Protein AF-A0A367IJ08-F1 (afdb_monomer_lite)

Foldseek 3Di:
DPVVVVVVVVVVVVVVVVVVVVVVCCVVVVVVVVVVVVVVVVVVVVVVVVVVVVVVVVVVVVVVVVPDDDDDDPDPVVVVVVVVVVVVVVVVVVVVVCVVVVLVVVLVVLLVVLVCLLPVDDFPLQLAQPPPDPPPDDDDDDDDDDDCPLVVLLVVLVVVVVVVVVVVVVLVVCVVVVVVVVNVVVVLVVLLCLQQVLVLSSVNSNCVSVVDPDDPVRSVVVSVVRSVQLSCLCPPPDDPVSPSVSVSVSSSSVVSSLVSYDPSSSVSNVVVVVVD

InterPro domains:
  IPR001108 Peptidase A22A, presenilin [PF01080] (93-276)
  IPR001108 Peptidase A22A, presenilin [PTHR10202] (80-276)

pLDDT: mean 72.42, std 20.09, range [30.83, 94.81]

Sequence (276 aa):
NVKNLQHSCAHRAVMKGLDTVLLNVKKTIGNKIITKYVKQSYEIDKEYKKKQVRLFQYENVYSKFSCTDDIPLNDLSNDKEEEESFAEDLIFYTNQIYRVIKPVVACIILSIFWVKVSFSGQSDYSPSRPNYISISTTSTSTTSSATTSIGSSFITAAVIIAQIIAVTIIIVFLFKKGWIKVLIGFFMVVVLLLLGFMTYLLLLNLIQVFIIPMDYITLIFALWNFAVVGLISIFWKGPLWLQQCYLTIMSSLMAFSLTGLEQWTTWILLGLLAIW

Secondary structure (DSSP, 8-state):
--HHHHHHHHHHHHHHHHHHHHHHHHHHHHHHHHHHHHHHHHHHHHHHHHHHHHHHHHHHHHHHHTT------TTSSHHHHHHHHHHHHHHHHHHHHHHHHHHHHHHHHHHHHHHHHHTTS--TTS------------S------S---HHHHHHHHHHHHHHHHHHHHHHHHHHHTT-HHHHHHHHHHHHHHIIIIIHHHHHHHHHHHHT----HHHHHHHHHHHHHHHHHHHHS---HHHHHHHHHHHHHHHHHHHTTS-HHHHHHHHHHHHH-

Radius of gyration: 29.72 Å; chains: 1; bounding box: 63×86×78 Å

Structure (mmCIF, N/CA/C/O backbone):
data_AF-A0A367IJ08-F1
#
_entry.id   AF-A0A367IJ08-F1
#
loop_
_atom_site.group_PDB
_atom_site.id
_atom_site.type_symbol
_atom_site.label_atom_id
_atom_site.label_alt_id
_atom_site.label_comp_id
_atom_site.label_asym_id
_atom_site.label_entity_id
_atom_site.label_seq_id
_atom_site.pdbx_PDB_ins_code
_atom_site.Cartn_x
_atom_site.Cartn_y
_atom_site.Cartn_z
_atom_site.occupancy
_atom_site.B_iso_or_equiv
_atom_site.auth_seq_id
_atom_site.auth_comp_id
_atom_site.auth_asym_id
_atom_site.auth_atom_id
_atom_site.pdbx_PDB_model_num
ATOM 1 N N . ASN A 1 1 ? -4.396 38.916 -55.579 1.00 56.88 1 ASN A N 1
ATOM 2 C CA . ASN A 1 1 ? -4.801 38.984 -54.157 1.00 56.88 1 ASN A CA 1
ATOM 3 C C . ASN A 1 1 ? -6.192 38.386 -53.845 1.00 56.88 1 ASN A C 1
ATOM 5 O O . ASN A 1 1 ? -6.598 38.402 -52.699 1.00 56.88 1 ASN A O 1
ATOM 9 N N . VAL A 1 2 ? -6.921 37.789 -54.805 1.00 47.03 2 VAL A N 1
ATOM 10 C CA . VAL A 1 2 ? -8.246 37.167 -54.530 1.00 47.03 2 VAL A CA 1
ATOM 11 C C . VAL A 1 2 ? -8.179 35.629 -54.448 1.00 47.03 2 VAL A C 1
ATOM 13 O O . VAL A 1 2 ? -8.847 35.019 -53.619 1.00 47.03 2 VAL A O 1
ATOM 16 N N . LYS A 1 3 ? -7.280 34.986 -55.213 1.00 44.12 3 LYS A N 1
ATOM 17 C CA . LYS A 1 3 ? -7.126 33.515 -55.230 1.00 44.12 3 LYS A CA 1
ATOM 18 C C . LYS A 1 3 ? -6.569 32.918 -53.921 1.00 44.12 3 LYS A C 1
ATOM 20 O O . LYS A 1 3 ? -6.992 31.837 -53.527 1.00 44.12 3 LYS A O 1
ATOM 25 N N . ASN A 1 4 ? -5.698 33.635 -53.201 1.00 42.56 4 ASN A N 1
ATOM 26 C CA . ASN A 1 4 ? -5.131 33.154 -51.929 1.00 42.56 4 ASN A CA 1
ATOM 27 C C . ASN A 1 4 ? -6.101 33.268 -50.737 1.00 42.56 4 ASN A C 1
ATOM 29 O O . ASN A 1 4 ? -6.030 32.452 -49.819 1.00 42.56 4 ASN A O 1
ATOM 33 N N . LEU A 1 5 ? -7.053 34.213 -50.763 1.00 45.44 5 LEU A N 1
ATOM 34 C CA . LEU A 1 5 ? -8.097 34.292 -49.733 1.00 45.44 5 LEU A CA 1
ATOM 35 C C . LEU A 1 5 ? -9.179 33.216 -49.920 1.00 45.44 5 LEU A C 1
ATOM 37 O O . LEU A 1 5 ? -9.610 32.624 -48.931 1.00 45.44 5 LEU A O 1
ATOM 41 N N . GLN A 1 6 ? -9.571 32.899 -51.162 1.00 45.12 6 GLN A N 1
ATOM 42 C CA . GLN A 1 6 ? -10.536 31.819 -51.422 1.00 45.12 6 GLN A CA 1
ATOM 43 C C . GLN A 1 6 ? -10.007 30.445 -50.990 1.00 45.12 6 GLN A C 1
ATOM 45 O O . GLN A 1 6 ? -10.747 29.677 -50.378 1.00 45.12 6 GLN A O 1
ATOM 50 N N . HIS A 1 7 ? -8.723 30.155 -51.227 1.00 43.22 7 HIS A N 1
ATOM 51 C CA . HIS A 1 7 ? -8.128 28.873 -50.842 1.00 43.22 7 HIS A CA 1
ATOM 52 C C . HIS A 1 7 ? -8.011 28.718 -49.312 1.00 43.22 7 HIS A C 1
ATOM 54 O O . HIS A 1 7 ? -8.281 27.648 -48.770 1.00 43.22 7 HIS A O 1
ATOM 60 N N . SER A 1 8 ? -7.707 29.804 -48.583 1.00 44.34 8 SER A N 1
ATOM 61 C CA . SER A 1 8 ? -7.646 29.787 -47.110 1.00 44.34 8 SER A CA 1
ATOM 62 C C . SER A 1 8 ? -9.030 29.673 -46.453 1.00 44.34 8 SER A C 1
ATOM 64 O O . SER A 1 8 ? -9.159 29.055 -45.393 1.00 44.34 8 SER A O 1
ATOM 66 N N . CYS A 1 9 ? -10.076 30.232 -47.074 1.00 47.38 9 CYS A N 1
ATOM 67 C CA . CYS A 1 9 ? -11.449 30.151 -46.568 1.00 47.38 9 CYS A CA 1
ATOM 68 C C . CYS A 1 9 ? -12.081 28.772 -46.839 1.00 47.38 9 CYS A C 1
ATOM 70 O O . CYS A 1 9 ? -12.684 28.188 -45.938 1.00 47.38 9 CYS A O 1
ATOM 72 N N . ALA A 1 10 ? -11.844 28.197 -48.025 1.00 48.28 10 ALA A N 1
ATOM 73 C CA . ALA A 1 10 ? -12.270 26.838 -48.366 1.00 48.28 10 ALA A CA 1
ATOM 74 C C . ALA A 1 10 ? -11.604 25.785 -47.462 1.00 48.28 10 ALA A C 1
ATOM 76 O O . ALA A 1 10 ? -12.282 24.918 -46.917 1.00 48.28 10 ALA A O 1
ATOM 77 N N . HIS A 1 11 ? -10.300 25.917 -47.199 1.00 43.94 11 HIS A N 1
ATOM 78 C CA . HIS A 1 11 ? -9.573 25.003 -46.312 1.00 43.94 11 HIS A CA 1
ATOM 79 C C . HIS A 1 11 ? -10.067 25.070 -44.851 1.00 43.94 11 HIS A C 1
ATOM 81 O O . HIS A 1 11 ? -10.170 24.050 -44.170 1.00 43.94 11 HIS A O 1
ATOM 87 N N . ARG A 1 12 ? -10.446 26.263 -44.363 1.00 47.06 12 ARG A N 1
ATOM 88 C CA . ARG A 1 12 ? -11.014 26.439 -43.012 1.00 47.06 12 ARG A CA 1
ATOM 89 C C . ARG A 1 12 ? -12.446 25.909 -42.885 1.00 47.06 12 ARG A C 1
ATOM 91 O O . ARG A 1 12 ? -12.808 25.430 -41.812 1.00 47.06 12 ARG A O 1
ATOM 98 N N . ALA A 1 13 ? -13.246 25.974 -43.950 1.00 51.38 13 ALA 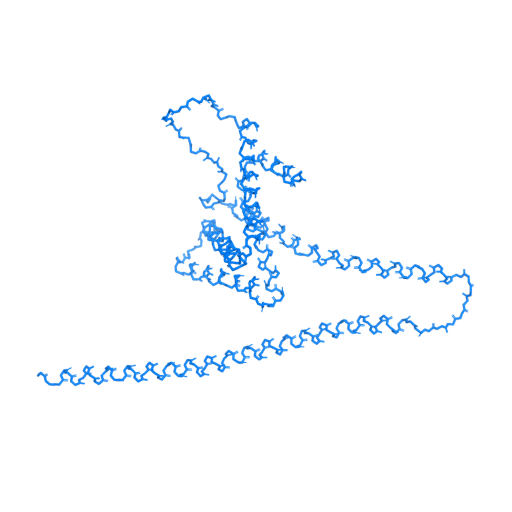A N 1
ATOM 99 C CA . ALA A 1 13 ? -14.588 25.391 -43.983 1.00 51.38 13 ALA A CA 1
ATOM 100 C C . ALA A 1 13 ? -14.544 23.852 -44.023 1.00 51.38 13 ALA A C 1
ATOM 102 O O . ALA A 1 13 ? -15.304 23.201 -43.307 1.00 51.38 13 ALA A O 1
ATOM 103 N N . VAL A 1 14 ? -13.597 23.274 -44.774 1.00 48.22 14 VAL A N 1
ATOM 104 C CA . VAL A 1 14 ? -13.384 21.819 -44.843 1.00 48.22 14 VAL A CA 1
ATOM 105 C C . VAL A 1 14 ? -12.885 21.257 -43.507 1.00 48.22 14 VAL A C 1
ATOM 107 O O . VAL A 1 14 ? -13.429 20.255 -43.052 1.00 48.22 14 VAL A O 1
ATOM 110 N N . MET A 1 15 ? -11.948 21.923 -42.815 1.00 46.72 15 MET A N 1
ATOM 111 C CA . MET A 1 15 ? -11.500 21.490 -41.477 1.00 46.72 15 MET A CA 1
ATOM 112 C C . MET A 1 15 ? -12.618 21.526 -40.426 1.00 46.72 15 MET A C 1
ATOM 114 O O . MET A 1 15 ? -12.770 20.574 -39.669 1.00 46.72 15 MET A O 1
ATOM 118 N N . LYS A 1 16 ? -13.470 22.562 -40.420 1.00 46.84 16 LYS A N 1
ATOM 119 C CA . LYS A 1 16 ? -14.615 22.633 -39.491 1.00 46.84 16 LYS A CA 1
ATOM 120 C C . LYS A 1 16 ? -15.681 21.568 -39.777 1.00 46.84 16 LYS A C 1
ATOM 122 O O . LYS A 1 16 ? -16.291 21.042 -38.845 1.00 46.84 16 LYS A O 1
ATOM 127 N N . GLY A 1 17 ? -15.894 21.232 -41.051 1.00 47.22 17 GLY A N 1
ATOM 128 C CA . GLY A 1 17 ? -16.739 20.107 -41.454 1.00 47.22 17 GLY A CA 1
ATOM 129 C C . GLY A 1 17 ? -16.158 18.768 -40.999 1.00 47.22 17 GLY A C 1
ATOM 130 O O . GLY A 1 17 ? -16.886 17.945 -40.443 1.00 47.22 17 GLY A O 1
ATOM 131 N N . LEU A 1 18 ? -14.841 18.589 -41.148 1.00 42.69 18 LEU A N 1
ATOM 132 C CA . LEU A 1 18 ? -14.136 17.385 -40.721 1.00 42.69 18 LEU A CA 1
ATOM 133 C C . LEU A 1 18 ? -14.204 17.204 -39.203 1.00 42.69 18 LEU A C 1
ATOM 135 O O . LEU A 1 18 ? -14.578 16.125 -38.774 1.00 42.69 18 LEU A O 1
ATOM 139 N N . ASP A 1 19 ? -13.964 18.245 -38.401 1.00 43.97 19 ASP A N 1
ATOM 140 C CA . ASP A 1 19 ? -14.037 18.181 -36.931 1.00 43.97 19 ASP A CA 1
ATOM 141 C C . ASP A 1 19 ? -15.453 17.883 -36.420 1.00 43.97 19 ASP A C 1
ATOM 143 O O . ASP A 1 19 ? -15.631 17.138 -35.455 1.00 43.97 19 ASP A O 1
ATOM 147 N N . THR A 1 20 ? -16.478 18.408 -37.096 1.00 52.56 20 THR A N 1
ATOM 148 C CA . THR A 1 20 ? -17.886 18.139 -36.759 1.00 52.56 20 THR A CA 1
ATOM 149 C C . THR A 1 20 ? -18.267 16.694 -37.099 1.00 52.56 20 THR A C 1
ATOM 151 O O . THR A 1 20 ? -18.952 16.026 -36.319 1.00 52.56 20 THR A O 1
ATOM 154 N N . VAL A 1 21 ? -17.775 16.168 -38.227 1.00 52.47 21 VAL A N 1
ATOM 155 C CA . VAL A 1 21 ? -17.928 14.755 -38.604 1.00 52.47 21 VAL A CA 1
ATOM 156 C C . VAL A 1 21 ? -17.116 13.856 -37.669 1.00 52.47 21 VAL A C 1
ATOM 158 O O . VAL A 1 21 ? -17.645 12.851 -37.211 1.00 52.47 21 VAL A O 1
ATOM 161 N N . LEU A 1 22 ? -15.892 14.229 -37.291 1.00 48.25 22 LEU A N 1
ATOM 162 C CA . LEU A 1 22 ? -15.025 13.471 -36.384 1.00 48.25 22 LEU A CA 1
ATOM 163 C C . LEU A 1 22 ? -15.590 13.448 -34.961 1.00 48.25 22 LEU A C 1
ATOM 165 O O . LEU A 1 22 ? -15.548 12.405 -34.318 1.00 48.25 22 LEU A O 1
ATOM 169 N N . LEU A 1 23 ? -16.208 14.535 -34.488 1.00 54.25 23 LEU A N 1
ATOM 170 C CA . LEU A 1 23 ? -16.938 14.563 -33.217 1.00 54.25 23 LEU A CA 1
ATOM 171 C C . LEU A 1 23 ? -18.210 13.713 -33.263 1.00 54.25 23 LEU A C 1
ATOM 173 O O . LEU A 1 23 ? -18.455 12.961 -32.321 1.00 54.25 23 LEU A O 1
ATOM 177 N N . ASN A 1 24 ? -18.989 13.756 -34.348 1.00 52.06 24 ASN A N 1
ATOM 178 C CA . ASN A 1 24 ? -20.175 12.903 -34.493 1.00 52.06 24 ASN A CA 1
ATOM 179 C C . ASN A 1 24 ? -19.813 11.421 -34.661 1.00 52.06 24 ASN A C 1
ATOM 181 O O . ASN A 1 24 ? -20.484 10.558 -34.094 1.00 52.06 24 ASN A O 1
ATOM 185 N N . VAL A 1 25 ? -18.719 11.112 -35.355 1.00 50.75 25 VAL A N 1
ATOM 186 C CA . VAL A 1 25 ? -18.173 9.760 -35.510 1.00 50.75 25 VAL A CA 1
ATOM 187 C C . VAL A 1 25 ? -17.579 9.274 -34.188 1.00 50.75 25 VAL A C 1
ATOM 189 O O . VAL A 1 25 ? -17.910 8.176 -33.761 1.00 50.75 25 VAL A O 1
ATOM 192 N N . LYS A 1 26 ? -16.815 10.092 -33.452 1.00 44.72 26 LYS A N 1
ATOM 193 C CA . LYS A 1 26 ? -16.265 9.750 -32.126 1.00 44.72 26 LYS A CA 1
ATOM 194 C C . LYS A 1 26 ? -17.354 9.626 -31.058 1.00 44.72 26 LYS A C 1
ATOM 196 O O . LYS A 1 26 ? -17.239 8.775 -30.185 1.00 44.72 26 LYS A O 1
ATOM 201 N N . LYS A 1 27 ? -18.446 10.391 -31.153 1.00 52.53 27 LYS A N 1
ATOM 202 C CA . LYS A 1 27 ? -19.625 10.273 -30.276 1.00 52.53 27 LYS A CA 1
ATOM 203 C C . LYS A 1 27 ? -20.472 9.046 -30.618 1.00 52.53 27 LYS A C 1
ATOM 205 O O . LYS A 1 27 ? -20.915 8.359 -29.708 1.00 52.53 27 LYS A O 1
ATOM 210 N N . THR A 1 28 ? -20.638 8.714 -31.901 1.00 52.62 28 THR A N 1
ATOM 211 C CA . THR A 1 28 ? -21.423 7.547 -32.352 1.00 52.62 28 THR A CA 1
ATOM 212 C C . THR A 1 28 ? -20.663 6.231 -32.174 1.00 52.62 28 THR A C 1
ATOM 214 O O . THR A 1 28 ? -21.228 5.254 -31.687 1.00 52.62 28 THR A O 1
ATOM 217 N N . ILE A 1 29 ? -19.372 6.202 -32.515 1.00 53.69 29 ILE A N 1
ATOM 218 C CA . ILE A 1 29 ? -18.475 5.059 -32.310 1.00 53.69 29 ILE A CA 1
ATOM 219 C C . ILE A 1 29 ? -18.116 4.940 -30.831 1.00 53.69 29 ILE A C 1
ATOM 221 O O . ILE A 1 29 ? -18.180 3.842 -30.300 1.00 53.69 29 ILE A O 1
ATOM 225 N N . GLY A 1 30 ? -17.838 6.045 -30.135 1.00 52.38 30 GLY A N 1
ATOM 226 C CA . GLY A 1 30 ? -17.608 6.063 -28.690 1.00 52.38 30 GLY A CA 1
ATOM 227 C C . GLY A 1 30 ? -18.813 5.547 -27.916 1.00 52.38 30 GLY A C 1
ATOM 228 O O . GLY A 1 30 ? -18.649 4.634 -27.120 1.00 52.38 30 GLY A O 1
ATOM 229 N N . ASN A 1 31 ? -20.038 6.003 -28.216 1.00 52.31 31 ASN A N 1
ATOM 230 C CA . ASN A 1 31 ? -21.226 5.406 -27.603 1.00 52.31 31 ASN A CA 1
ATOM 231 C C . ASN A 1 31 ? -21.396 3.945 -28.010 1.00 52.31 31 ASN A C 1
ATOM 233 O O . ASN A 1 31 ? -21.640 3.129 -27.135 1.00 52.31 31 ASN A O 1
ATOM 237 N N . LYS A 1 32 ? -21.236 3.549 -29.278 1.00 50.09 32 LYS A N 1
ATOM 238 C CA . LYS A 1 32 ? -21.382 2.131 -29.661 1.00 50.09 32 LYS A CA 1
ATOM 239 C C . LYS A 1 32 ? -20.347 1.229 -28.992 1.00 50.09 32 LYS A C 1
ATOM 241 O O . LYS A 1 32 ? -20.711 0.138 -28.568 1.00 50.09 32 LYS A O 1
ATOM 246 N N . ILE A 1 33 ? -19.101 1.680 -28.869 1.00 55.91 33 ILE A N 1
ATOM 247 C CA . ILE A 1 33 ? -18.001 0.965 -28.221 1.00 55.91 33 ILE A CA 1
ATOM 248 C C . ILE A 1 33 ? -18.228 0.926 -26.710 1.00 55.91 33 ILE A C 1
ATOM 250 O O . ILE A 1 33 ? -18.243 -0.161 -26.153 1.00 55.91 33 ILE A O 1
ATOM 254 N N . ILE A 1 34 ? -18.511 2.057 -26.057 1.00 52.69 34 ILE A N 1
ATOM 255 C CA . ILE A 1 34 ? -18.821 2.118 -24.620 1.00 52.69 34 ILE A CA 1
ATOM 256 C C . ILE A 1 34 ? -20.060 1.280 -24.307 1.00 52.69 34 ILE A C 1
ATOM 258 O O . ILE A 1 34 ? -20.033 0.524 -23.351 1.00 52.69 34 ILE A O 1
ATOM 262 N N . THR A 1 35 ? -21.109 1.306 -25.131 1.00 55.59 35 THR A N 1
ATOM 263 C CA . THR A 1 35 ? -22.292 0.453 -24.920 1.00 55.59 35 THR A CA 1
ATOM 264 C C . THR A 1 35 ? -21.961 -1.019 -25.166 1.00 55.59 35 THR A C 1
ATOM 266 O O . THR A 1 35 ? -22.474 -1.866 -24.446 1.00 55.59 35 THR A O 1
ATOM 269 N N . LYS A 1 36 ? -21.076 -1.356 -26.120 1.00 51.47 36 LYS A N 1
ATOM 270 C CA . LYS A 1 36 ? -20.580 -2.732 -26.302 1.00 51.47 36 LYS A CA 1
ATOM 271 C C . LYS A 1 36 ? -19.752 -3.191 -25.104 1.00 51.47 36 LYS A C 1
ATOM 273 O O . LYS A 1 36 ? -20.001 -4.283 -24.624 1.00 51.47 36 LYS A O 1
ATOM 278 N N . TYR A 1 37 ? -18.832 -2.371 -24.598 1.00 48.72 37 TYR A N 1
ATOM 279 C CA . TYR A 1 37 ? -18.001 -2.682 -23.431 1.00 48.72 37 TYR A CA 1
ATOM 280 C C . TYR A 1 37 ? -18.817 -2.717 -22.139 1.00 48.72 37 TYR A C 1
ATOM 282 O O . TYR A 1 37 ? -18.623 -3.617 -21.337 1.00 48.72 37 TYR A O 1
ATOM 290 N N . VAL A 1 38 ? -19.778 -1.810 -21.952 1.00 54.50 38 VAL A N 1
ATOM 291 C CA . VAL A 1 38 ? -20.710 -1.823 -20.816 1.00 54.50 38 VAL A CA 1
ATOM 292 C C . VAL A 1 38 ? -21.615 -3.044 -20.900 1.00 54.50 38 VAL A C 1
ATOM 294 O O . VAL A 1 38 ? -21.768 -3.726 -19.899 1.00 54.50 38 VAL A O 1
ATOM 297 N N . LYS A 1 39 ? -22.155 -3.388 -22.077 1.00 52.31 39 LYS A N 1
ATOM 298 C CA . LYS A 1 39 ? -22.983 -4.590 -22.265 1.00 52.31 39 LYS A CA 1
ATOM 299 C C . LYS A 1 39 ? -22.169 -5.879 -22.112 1.00 52.31 39 LYS A C 1
ATOM 301 O O . LYS A 1 39 ? -22.670 -6.816 -21.510 1.00 52.31 39 LYS A O 1
ATOM 306 N N . GLN A 1 40 ? -20.918 -5.906 -22.574 1.00 50.50 40 GLN A N 1
ATOM 307 C CA . GLN A 1 40 ? -19.980 -7.014 -22.372 1.00 50.50 40 GLN A CA 1
ATOM 308 C C . GLN A 1 40 ? -19.608 -7.153 -20.889 1.00 50.50 40 GLN A C 1
ATOM 310 O O . GLN A 1 40 ? -19.657 -8.256 -20.364 1.00 50.50 40 GLN A O 1
ATOM 315 N N . SER A 1 41 ? -19.307 -6.055 -20.187 1.00 48.78 41 SER A N 1
ATOM 316 C CA . SER A 1 41 ? -19.059 -6.058 -18.739 1.00 48.78 41 SER A CA 1
ATOM 317 C C . SER A 1 41 ? -20.302 -6.450 -17.946 1.00 48.78 41 SER A C 1
ATOM 319 O O . SER A 1 41 ? -20.168 -7.142 -16.949 1.00 48.78 41 SER A O 1
ATOM 321 N N . TYR A 1 42 ? -21.506 -6.070 -18.390 1.00 51.59 42 TYR A N 1
ATOM 322 C CA . TYR A 1 42 ? -22.762 -6.473 -17.749 1.00 51.59 42 TYR A CA 1
ATOM 323 C C . TYR A 1 42 ? -23.087 -7.949 -18.004 1.00 51.59 42 TYR A C 1
ATOM 325 O O . TYR A 1 42 ? -23.575 -8.624 -17.109 1.00 51.59 42 TYR A O 1
ATOM 333 N N . GLU A 1 43 ? -22.804 -8.471 -19.200 1.00 59.56 43 GLU A N 1
ATOM 334 C CA . GLU A 1 43 ? -22.926 -9.898 -19.527 1.00 59.56 43 GLU A CA 1
ATOM 335 C C . GLU A 1 43 ? -21.907 -10.733 -18.745 1.00 59.56 43 GLU A C 1
ATOM 337 O O . GLU A 1 43 ? -22.283 -11.754 -18.180 1.00 59.56 43 GLU A O 1
ATOM 342 N N . ILE A 1 44 ? -20.658 -10.267 -18.623 1.00 55.44 44 ILE A N 1
ATOM 343 C CA . ILE A 1 44 ? -19.625 -10.908 -17.801 1.00 55.44 44 ILE A CA 1
ATOM 344 C C . ILE A 1 44 ? -20.019 -10.844 -16.321 1.00 55.44 44 ILE A C 1
ATOM 346 O O . ILE A 1 44 ? -20.004 -11.875 -15.663 1.00 55.44 44 ILE A O 1
ATOM 350 N N . ASP A 1 45 ? -20.462 -9.701 -15.793 1.00 50.69 45 ASP A N 1
ATOM 351 C CA . ASP A 1 45 ? -20.921 -9.588 -14.400 1.00 50.69 45 ASP A CA 1
ATOM 352 C C . ASP A 1 45 ? -22.185 -10.427 -14.148 1.00 50.69 45 ASP A C 1
ATOM 354 O O . ASP A 1 45 ? -22.329 -11.028 -13.090 1.00 50.69 45 ASP A O 1
ATOM 358 N N . LYS A 1 46 ? -23.069 -10.582 -15.141 1.00 55.94 46 LYS A N 1
ATOM 359 C CA . LYS A 1 46 ? -24.229 -11.483 -15.081 1.00 55.94 46 LYS A CA 1
ATOM 360 C C . LYS A 1 46 ? -23.816 -12.953 -15.127 1.00 55.94 46 LYS A C 1
ATOM 362 O O . LYS A 1 46 ? -24.391 -13.739 -14.384 1.00 55.94 46 LYS A O 1
ATOM 367 N N . GLU A 1 47 ? -22.825 -13.336 -15.929 1.00 55.81 47 GLU A N 1
ATOM 368 C CA . GLU A 1 47 ? -22.225 -14.682 -15.964 1.00 55.81 47 GLU A CA 1
ATOM 369 C C . GLU A 1 47 ? -21.498 -15.000 -14.652 1.00 55.81 47 GLU A C 1
ATOM 371 O O . GLU A 1 47 ? -21.700 -16.074 -14.092 1.00 55.81 47 GLU A O 1
ATOM 376 N N . TYR A 1 48 ? -20.728 -14.053 -14.107 1.00 52.94 48 TYR A N 1
ATOM 377 C CA . TYR A 1 48 ? -20.037 -14.184 -12.825 1.00 52.94 48 TYR A CA 1
ATOM 378 C C . TYR A 1 48 ? -21.008 -14.188 -11.655 1.00 52.94 48 TYR A C 1
ATOM 380 O O . TYR A 1 48 ? -20.842 -15.009 -10.765 1.00 52.94 48 TYR A O 1
ATOM 388 N N . LYS A 1 49 ? -22.052 -13.356 -11.657 1.00 53.91 49 LYS A N 1
ATOM 389 C CA . LYS A 1 49 ? -23.110 -13.372 -10.642 1.00 53.91 49 LYS A CA 1
ATOM 390 C C . LYS A 1 49 ? -23.973 -14.622 -10.769 1.00 53.91 49 LYS A C 1
ATOM 392 O O . LYS A 1 49 ? -24.361 -15.178 -9.757 1.00 53.91 49 LYS A O 1
ATOM 397 N N . LYS A 1 50 ? -24.211 -15.136 -11.980 1.00 59.97 50 LYS A N 1
ATOM 398 C CA . LYS A 1 50 ? -24.891 -16.421 -12.216 1.00 59.97 50 LYS A CA 1
ATOM 399 C C . LYS A 1 50 ? -24.003 -17.611 -11.856 1.00 59.97 50 LYS A C 1
ATOM 401 O O . LYS A 1 50 ? -24.544 -18.619 -11.430 1.00 59.97 50 LYS A O 1
ATOM 406 N N . LYS A 1 51 ? -22.675 -17.522 -11.986 1.00 59.91 51 LYS A N 1
ATOM 407 C CA . LYS A 1 51 ? -21.714 -18.515 -11.472 1.00 59.91 51 LYS A CA 1
ATOM 408 C C . LYS A 1 51 ? -21.568 -18.425 -9.959 1.00 59.91 51 LYS A C 1
ATOM 410 O O . LYS A 1 51 ? -21.599 -19.461 -9.334 1.00 59.91 51 LYS A O 1
ATOM 415 N N . GLN A 1 52 ? -21.497 -17.236 -9.370 1.00 60.03 52 GLN A N 1
ATOM 416 C CA . GLN A 1 52 ? -21.489 -17.012 -7.920 1.00 60.03 52 GLN A CA 1
ATOM 417 C C . GLN A 1 52 ? -22.785 -17.505 -7.293 1.00 60.03 52 GLN A C 1
ATOM 419 O O . GLN A 1 52 ? -22.728 -18.320 -6.396 1.00 60.03 52 GLN A O 1
ATOM 424 N N . VAL A 1 53 ? -23.948 -17.106 -7.815 1.00 64.31 53 VAL A N 1
ATOM 425 C CA . VAL A 1 53 ? -25.246 -17.611 -7.353 1.00 64.31 53 VAL A CA 1
ATOM 426 C C . VAL A 1 53 ? -25.369 -19.103 -7.633 1.00 64.31 53 VAL A C 1
ATOM 428 O O . VAL A 1 53 ? -25.854 -19.799 -6.765 1.00 64.31 53 VAL A O 1
ATOM 431 N N . ARG A 1 54 ? -24.889 -19.642 -8.768 1.00 57.22 54 ARG A N 1
ATOM 432 C CA . ARG A 1 54 ? -24.874 -21.103 -8.973 1.00 57.22 54 ARG A CA 1
ATOM 433 C C . ARG A 1 54 ? -23.927 -21.826 -8.024 1.00 57.22 54 ARG A C 1
ATOM 435 O O . ARG A 1 54 ? -24.298 -22.901 -7.601 1.00 57.22 54 ARG A O 1
ATOM 442 N N . LEU A 1 55 ? -22.771 -21.270 -7.675 1.00 59.03 55 LEU A N 1
ATOM 443 C CA . LEU A 1 55 ? -21.854 -21.844 -6.687 1.00 59.03 55 LEU A CA 1
ATOM 444 C C . LEU A 1 55 ? -22.475 -21.770 -5.287 1.00 59.03 55 LEU A C 1
ATOM 446 O O . LEU A 1 55 ? -22.505 -22.774 -4.599 1.00 59.03 55 LEU A O 1
ATOM 450 N N . PHE A 1 56 ? -23.105 -20.649 -4.937 1.00 63.09 56 PHE A N 1
ATOM 451 C CA . PHE A 1 56 ? -23.843 -20.457 -3.686 1.00 63.09 56 PHE A CA 1
ATOM 452 C C . PHE A 1 56 ? -25.107 -21.337 -3.596 1.00 63.09 56 PHE A C 1
ATOM 454 O O . PHE A 1 56 ? -25.482 -21.776 -2.513 1.00 63.09 56 PHE A O 1
ATOM 461 N N . GLN A 1 57 ? -25.765 -21.615 -4.729 1.00 51.41 57 GLN A N 1
ATOM 462 C CA . GLN A 1 57 ? -26.924 -22.508 -4.845 1.00 51.41 57 GLN A CA 1
ATOM 463 C C . GLN A 1 57 ? -26.492 -23.977 -4.878 1.00 51.41 57 GLN A C 1
ATOM 465 O O . GLN A 1 57 ? -27.217 -24.813 -4.369 1.00 51.41 57 GLN A O 1
ATOM 470 N N . TYR A 1 58 ? -25.330 -24.304 -5.452 1.00 49.66 58 TYR A N 1
ATOM 471 C CA . TYR A 1 58 ? -24.748 -25.647 -5.390 1.00 49.66 58 TYR A CA 1
ATOM 472 C C . TYR A 1 58 ? -24.335 -25.957 -3.945 1.00 49.66 58 TYR A C 1
ATOM 474 O O . TYR A 1 58 ? -24.685 -2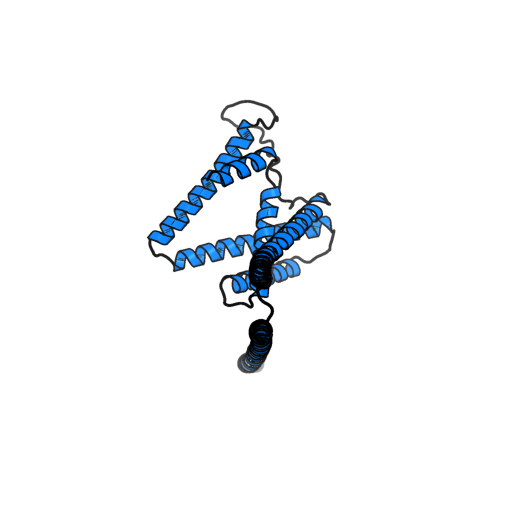7.009 -3.439 1.00 49.66 58 TYR A O 1
ATOM 482 N N . GLU A 1 59 ? -23.731 -24.997 -3.239 1.00 52.34 59 GLU A N 1
ATOM 483 C CA . GLU A 1 59 ? -23.384 -25.102 -1.812 1.00 52.34 59 GLU A CA 1
ATOM 484 C C . GLU A 1 59 ? -24.643 -25.218 -0.918 1.00 52.34 59 GLU A C 1
ATOM 486 O O . GLU A 1 59 ? -24.681 -26.067 -0.036 1.00 52.34 59 GLU A O 1
ATOM 491 N N . ASN A 1 60 ? -25.734 -24.489 -1.213 1.00 51.09 60 ASN A N 1
ATOM 492 C CA . ASN A 1 60 ? -27.019 -24.620 -0.493 1.00 51.09 60 ASN A CA 1
ATOM 493 C C . ASN A 1 60 ? -27.868 -25.852 -0.876 1.00 51.09 60 ASN A C 1
ATOM 495 O O . ASN A 1 60 ? -28.681 -26.310 -0.083 1.00 51.09 60 ASN A O 1
ATOM 499 N N . VAL A 1 61 ? -27.778 -26.362 -2.110 1.00 45.78 61 VAL A N 1
ATOM 500 C CA . VAL A 1 61 ? -28.536 -27.555 -2.543 1.00 45.78 61 VAL A CA 1
ATOM 501 C C . VAL A 1 61 ? -27.837 -28.828 -2.077 1.00 45.78 61 VAL A C 1
ATOM 503 O O . VAL A 1 61 ? -28.528 -29.773 -1.713 1.00 45.78 61 VAL A O 1
ATOM 506 N N . TYR A 1 62 ? -26.503 -28.834 -1.995 1.00 46.00 62 TYR A N 1
ATOM 507 C CA . TYR A 1 62 ? -25.773 -29.890 -1.292 1.00 46.00 62 TYR A CA 1
ATOM 508 C C . TYR A 1 62 ? -26.047 -29.856 0.219 1.00 46.00 62 TYR A C 1
ATOM 510 O O . TYR A 1 62 ? -26.317 -30.911 0.781 1.00 46.00 62 TYR A O 1
ATOM 518 N N . SER A 1 63 ? -26.119 -28.676 0.855 1.00 46.81 63 SER A N 1
ATOM 519 C CA . SER A 1 63 ? -26.506 -28.593 2.276 1.00 46.81 63 SER A CA 1
ATOM 520 C C . SER A 1 63 ? -27.959 -29.010 2.548 1.00 46.81 63 SER A C 1
ATOM 522 O O . SER A 1 63 ? -28.282 -29.456 3.642 1.00 46.81 63 SER A O 1
ATOM 524 N N . LYS A 1 64 ? -28.857 -28.910 1.555 1.00 40.31 64 LYS A N 1
ATOM 525 C CA . LYS A 1 64 ? -30.269 -29.301 1.701 1.00 40.31 64 LYS A CA 1
ATOM 526 C C . LYS A 1 64 ? -30.563 -30.753 1.306 1.00 40.31 64 LYS A C 1
ATOM 528 O O . LYS A 1 64 ? -31.538 -31.305 1.802 1.00 40.31 64 LYS A O 1
ATOM 533 N N . PHE A 1 65 ? -29.761 -31.366 0.428 1.00 39.44 65 PHE A N 1
ATOM 534 C CA . PHE A 1 65 ? -29.918 -32.776 0.035 1.00 39.44 65 PHE A CA 1
ATOM 535 C C . PHE A 1 65 ? -29.290 -33.744 1.050 1.00 39.44 65 PHE A C 1
ATOM 537 O O . PHE A 1 65 ? -29.778 -34.857 1.179 1.00 39.44 65 PHE A O 1
ATOM 544 N N . SER A 1 66 ? -28.295 -33.317 1.837 1.00 40.44 66 SER A N 1
ATOM 545 C CA . SER A 1 66 ? -27.775 -34.131 2.953 1.00 40.44 66 SER A CA 1
ATOM 546 C C . SER A 1 66 ? -28.681 -34.160 4.194 1.00 40.44 66 SER A C 1
ATOM 548 O O . SER A 1 66 ? -28.361 -34.840 5.156 1.00 40.44 66 SER A O 1
ATOM 550 N N . CYS A 1 67 ? -29.819 -33.454 4.191 1.00 42.34 67 CYS A N 1
ATOM 551 C CA . CYS A 1 67 ? -30.710 -33.329 5.352 1.00 42.34 67 CYS A CA 1
ATOM 552 C C . CYS A 1 67 ? -31.961 -34.233 5.279 1.00 42.34 67 CYS A C 1
ATOM 554 O O . CYS A 1 67 ? -32.943 -33.997 5.980 1.00 42.34 67 CYS A O 1
ATOM 556 N N . THR A 1 68 ? -32.001 -35.235 4.397 1.00 42.16 68 THR A N 1
ATOM 557 C CA . THR A 1 68 ? -33.100 -36.215 4.369 1.00 42.16 68 THR A CA 1
ATOM 558 C C . THR A 1 68 ? -32.597 -37.543 3.824 1.00 42.16 68 THR A C 1
ATOM 560 O O . THR A 1 68 ? -32.599 -37.733 2.617 1.00 42.16 68 THR A O 1
ATOM 563 N N . ASP A 1 69 ? -32.181 -38.436 4.720 1.00 38.66 69 ASP A N 1
ATOM 564 C CA . ASP A 1 69 ? -32.330 -39.888 4.573 1.00 38.66 69 ASP A CA 1
ATOM 565 C C . ASP A 1 69 ? -32.213 -40.525 5.976 1.00 38.66 69 ASP A C 1
ATOM 567 O O . ASP A 1 69 ? -31.130 -40.856 6.453 1.00 38.66 69 ASP A O 1
ATOM 571 N N . ASP A 1 70 ? -33.358 -40.656 6.657 1.00 53.31 70 ASP A N 1
ATOM 572 C CA . ASP A 1 70 ? -33.519 -41.347 7.944 1.00 53.31 70 ASP A CA 1
ATOM 573 C C . ASP A 1 70 ? -33.602 -42.876 7.748 1.00 53.31 70 ASP A C 1
ATOM 575 O O . ASP A 1 70 ? -34.542 -43.331 7.096 1.00 53.31 70 ASP A O 1
ATOM 579 N N . ILE A 1 71 ? -32.737 -43.685 8.392 1.00 46.84 71 ILE A N 1
ATOM 580 C CA . ILE A 1 71 ? -33.045 -45.065 8.862 1.00 46.84 71 ILE A CA 1
ATOM 581 C C . ILE A 1 71 ? -32.261 -45.344 10.174 1.00 46.84 71 ILE A C 1
ATOM 583 O O . ILE A 1 71 ? -31.081 -45.004 10.248 1.00 46.84 71 ILE A O 1
ATOM 587 N N . PRO A 1 72 ? -32.867 -45.956 11.220 1.00 57.41 72 PRO A N 1
ATOM 588 C CA . PRO A 1 72 ? -32.480 -45.711 12.610 1.00 57.41 72 PRO A CA 1
ATOM 589 C C . PRO A 1 72 ? -31.533 -46.768 13.205 1.00 57.41 72 PRO A C 1
ATOM 591 O O . PRO A 1 72 ? -31.728 -47.967 13.008 1.00 57.41 72 PRO A O 1
ATOM 594 N N . LEU A 1 73 ? -30.593 -46.338 14.056 1.00 43.69 73 LEU A N 1
ATOM 595 C CA . LEU A 1 73 ? -30.146 -47.123 15.213 1.00 43.69 73 LEU A CA 1
ATOM 596 C C . LEU A 1 73 ? -29.645 -46.185 16.326 1.00 43.69 73 LEU A C 1
ATOM 598 O O . LEU A 1 73 ? -28.656 -45.472 16.180 1.00 43.69 73 LEU A O 1
ATOM 602 N N . ASN A 1 74 ? -30.408 -46.195 17.412 1.00 52.28 74 ASN A N 1
ATOM 603 C CA . ASN A 1 74 ? -30.352 -45.328 18.583 1.00 52.28 74 ASN A CA 1
ATOM 604 C C . ASN A 1 74 ? -29.061 -45.554 19.410 1.00 52.28 74 ASN A C 1
ATOM 606 O O . ASN A 1 74 ? -28.582 -46.685 19.471 1.00 52.28 74 ASN A O 1
ATOM 610 N N . ASP A 1 75 ? -28.575 -44.493 20.069 1.00 49.12 75 ASP A N 1
ATOM 611 C CA . ASP A 1 75 ? -27.437 -44.381 21.020 1.00 49.12 75 ASP A CA 1
ATOM 612 C C . ASP A 1 75 ? -25.999 -44.170 20.493 1.00 49.12 75 ASP A C 1
ATOM 614 O O . ASP A 1 75 ? -25.103 -43.936 21.298 1.00 49.12 75 ASP A O 1
ATOM 618 N N . LEU A 1 76 ? -25.749 -44.148 19.177 1.00 50.97 76 LEU A N 1
ATOM 619 C CA . LEU A 1 76 ? -24.441 -43.727 18.613 1.00 50.97 76 LEU A CA 1
ATOM 620 C C . LEU A 1 76 ? -24.552 -42.587 17.582 1.00 50.97 76 LEU A C 1
ATOM 622 O O . LEU A 1 76 ? -23.585 -42.292 16.879 1.00 50.97 76 LEU A O 1
ATOM 626 N N . SER A 1 77 ? -25.755 -42.030 17.415 1.00 52.66 77 SER A N 1
ATOM 627 C CA . SER A 1 77 ? -26.099 -41.026 16.400 1.00 52.66 77 SER A CA 1
ATOM 628 C C . SER A 1 77 ? -26.018 -39.592 16.920 1.00 52.66 77 SER A C 1
ATOM 630 O O . SER A 1 77 ? -25.582 -38.731 16.170 1.00 52.66 77 SER A O 1
ATOM 632 N N . ASN A 1 78 ? -26.329 -39.343 18.199 1.00 53.03 78 ASN A N 1
ATOM 633 C CA . ASN A 1 78 ? -26.207 -38.002 18.790 1.00 53.03 78 ASN A CA 1
ATOM 634 C C . ASN A 1 78 ? -24.765 -37.481 18.732 1.00 53.03 78 ASN A C 1
ATOM 636 O O . ASN A 1 78 ? -24.546 -36.350 18.316 1.00 53.03 78 ASN A O 1
ATOM 640 N N . ASP A 1 79 ? -23.783 -38.327 19.061 1.00 58.72 79 ASP A N 1
ATOM 641 C CA . ASP A 1 79 ? -22.368 -37.944 18.988 1.00 58.72 79 ASP A CA 1
ATOM 642 C C . ASP A 1 79 ? -21.927 -37.667 17.537 1.00 58.72 79 ASP A C 1
ATOM 644 O O . ASP A 1 79 ? -21.120 -36.778 17.291 1.00 58.72 79 ASP A O 1
ATOM 648 N N . LYS A 1 80 ? -22.486 -38.387 16.552 1.00 60.34 80 LYS A N 1
ATOM 649 C CA . LYS A 1 80 ? -22.148 -38.212 15.127 1.00 60.34 80 LYS A CA 1
ATOM 650 C C . LYS A 1 80 ? -22.782 -36.966 14.512 1.00 60.34 80 LYS A C 1
ATOM 652 O O . LYS A 1 80 ? -22.133 -36.300 13.714 1.00 60.34 80 LYS A O 1
ATOM 657 N N . GLU A 1 81 ? -24.020 -36.646 14.879 1.00 63.62 81 GLU A N 1
ATOM 658 C CA . GLU A 1 81 ? -24.707 -35.425 14.438 1.00 63.62 81 GLU A CA 1
ATOM 659 C C . GLU A 1 81 ? -24.063 -34.169 15.057 1.00 63.62 81 GLU A C 1
ATOM 661 O O . GLU A 1 81 ? -23.864 -33.161 14.372 1.00 63.62 81 GLU A O 1
ATOM 666 N N . GLU A 1 82 ? -23.652 -34.239 16.329 1.00 66.88 82 GLU A N 1
ATOM 667 C CA . GLU A 1 82 ? -22.871 -33.178 16.975 1.00 66.88 82 GLU A CA 1
ATOM 668 C C . GLU A 1 82 ? -21.481 -33.017 16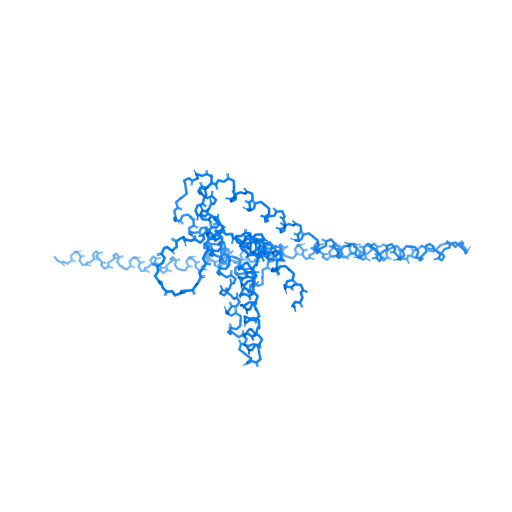.325 1.00 66.88 82 GLU A C 1
ATOM 670 O O . GLU A 1 82 ? -21.069 -31.889 16.040 1.00 66.88 82 GLU A O 1
ATOM 675 N N . GLU A 1 83 ? -20.785 -34.113 15.997 1.00 70.62 83 GLU A N 1
ATOM 676 C CA . GLU A 1 83 ? -19.497 -34.076 15.285 1.00 70.62 83 GLU A CA 1
ATOM 677 C C . GLU A 1 83 ? -19.603 -33.507 13.855 1.00 70.62 83 GLU A C 1
ATOM 679 O O . GLU A 1 83 ? -18.735 -32.727 13.445 1.00 70.62 83 GLU A O 1
ATOM 684 N N . GLU A 1 84 ? -20.653 -33.842 13.096 1.00 74.44 84 GLU A N 1
ATOM 685 C CA . GLU A 1 84 ? -20.869 -33.300 11.745 1.00 74.44 84 GLU A CA 1
ATOM 686 C C . GLU A 1 84 ? -21.180 -31.798 11.770 1.00 74.44 84 GLU A C 1
ATOM 688 O O . GLU A 1 84 ? -20.573 -31.034 11.012 1.00 74.44 84 GLU A O 1
ATOM 693 N N . SER A 1 85 ? -22.038 -31.342 12.688 1.00 75.12 85 SER A N 1
ATOM 694 C CA . SER A 1 85 ? -22.337 -29.909 12.844 1.00 75.12 85 SER A CA 1
ATOM 695 C C . SER A 1 85 ? -21.096 -29.091 13.237 1.00 75.12 85 SER A C 1
ATOM 697 O O . SER A 1 85 ? -20.840 -28.018 12.684 1.00 75.12 85 SER A O 1
ATOM 699 N N . PHE A 1 86 ? -20.249 -29.640 14.114 1.00 79.69 86 PHE A N 1
ATOM 700 C CA . PHE A 1 86 ? -18.980 -29.026 14.498 1.00 79.69 86 PHE A CA 1
ATOM 701 C C . PHE A 1 86 ? -17.983 -28.953 13.327 1.00 79.69 86 PHE A C 1
ATOM 703 O O . PHE A 1 86 ? -17.242 -27.972 13.190 1.00 79.69 86 PHE A O 1
ATOM 710 N N . ALA A 1 87 ? -17.964 -29.964 12.452 1.00 78.50 87 ALA A N 1
ATOM 711 C CA . ALA A 1 87 ? -17.130 -29.965 11.253 1.00 78.50 87 ALA A CA 1
ATOM 712 C C . ALA A 1 87 ? -17.565 -28.887 10.242 1.00 78.50 87 ALA A C 1
ATOM 714 O O . ALA A 1 87 ? -16.707 -28.211 9.664 1.00 78.50 87 ALA A O 1
ATOM 715 N N . GLU A 1 88 ? -18.870 -28.676 10.054 1.00 82.44 88 GLU A N 1
ATOM 716 C CA . GLU A 1 88 ? -19.400 -27.611 9.191 1.00 82.44 88 GLU A CA 1
ATOM 717 C C . GLU A 1 88 ? -19.047 -26.213 9.713 1.00 82.44 88 GLU A C 1
ATOM 719 O O . GLU A 1 88 ? -18.560 -25.366 8.949 1.00 82.44 88 GLU A O 1
ATOM 724 N N . ASP A 1 89 ? -19.188 -25.995 11.021 1.00 84.25 89 ASP A N 1
ATOM 725 C CA . ASP A 1 89 ? -18.769 -24.759 11.679 1.00 84.25 89 ASP A CA 1
ATOM 726 C C . ASP A 1 89 ? -17.267 -24.507 11.471 1.00 84.25 89 ASP A C 1
ATOM 728 O O . ASP A 1 89 ? -16.853 -23.412 11.069 1.00 84.25 89 ASP A O 1
ATOM 732 N N . LEU A 1 90 ? -16.425 -25.533 11.643 1.00 86.31 90 LEU A N 1
ATOM 733 C CA . LEU A 1 90 ? -14.980 -25.430 11.422 1.00 86.31 90 LEU A CA 1
ATOM 734 C C . LEU A 1 90 ? -14.626 -25.084 9.964 1.00 86.31 90 LEU A C 1
ATOM 736 O O . LEU A 1 90 ? -13.717 -24.277 9.712 1.00 86.31 90 LEU A O 1
ATOM 740 N N . ILE A 1 91 ? -15.341 -25.656 8.992 1.00 85.06 91 ILE A N 1
ATOM 741 C CA . ILE A 1 91 ? -15.176 -25.346 7.565 1.00 85.06 91 ILE A CA 1
ATOM 742 C C . ILE A 1 91 ? -15.574 -23.889 7.289 1.00 85.06 91 ILE A C 1
ATOM 744 O O . ILE A 1 91 ? -14.856 -23.176 6.575 1.00 85.06 91 ILE A O 1
ATOM 748 N N . PHE A 1 92 ? -16.660 -23.406 7.898 1.00 88.00 92 PHE A N 1
ATOM 749 C CA . PHE A 1 92 ? -17.095 -22.016 7.784 1.00 88.00 92 PHE A CA 1
ATOM 750 C C . PHE A 1 92 ? -16.053 -21.038 8.348 1.00 88.00 92 PHE A C 1
ATOM 752 O O . PHE A 1 92 ? -15.662 -20.085 7.659 1.00 88.00 92 PHE A O 1
ATOM 759 N N . TYR A 1 93 ? -15.534 -21.285 9.556 1.00 88.62 93 TYR A N 1
ATOM 760 C CA . TYR A 1 93 ? -14.469 -20.466 10.148 1.00 88.62 93 TYR A CA 1
ATOM 761 C C . TYR A 1 93 ? -13.202 -20.470 9.286 1.00 88.62 93 TYR A C 1
ATOM 763 O O . TYR A 1 93 ? -12.623 -19.411 9.024 1.00 88.62 93 TYR A O 1
ATOM 771 N N . THR A 1 94 ? -12.812 -21.632 8.758 1.00 86.38 94 THR A N 1
ATOM 772 C CA . THR A 1 94 ? -11.635 -21.768 7.889 1.00 86.38 94 THR A CA 1
ATOM 773 C C . THR A 1 94 ? -11.788 -20.973 6.588 1.00 86.38 94 THR A C 1
ATOM 775 O O . THR A 1 94 ? -10.853 -20.288 6.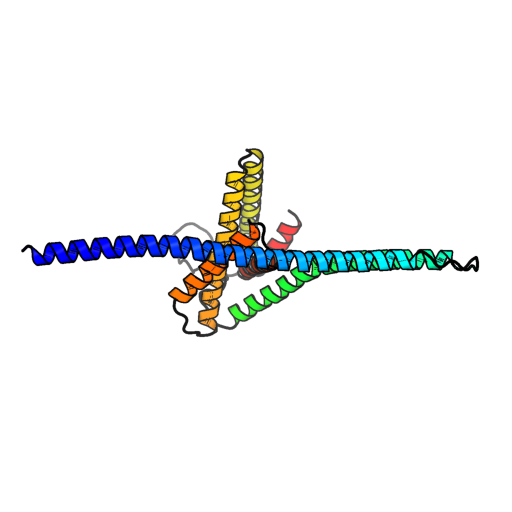165 1.00 86.38 94 THR A O 1
ATOM 778 N N . ASN A 1 95 ? -12.971 -20.986 5.965 1.00 82.75 95 ASN A N 1
ATOM 779 C CA . ASN A 1 95 ? -13.241 -20.222 4.743 1.00 82.75 95 ASN A CA 1
ATOM 780 C C . ASN A 1 95 ? -13.173 -18.703 4.993 1.00 82.75 95 ASN A C 1
ATOM 782 O O . ASN A 1 95 ? -12.612 -17.955 4.186 1.00 82.75 95 ASN A O 1
ATOM 786 N N . GLN A 1 96 ? -13.683 -18.232 6.136 1.00 86.38 96 GLN A N 1
ATOM 787 C CA . GLN A 1 96 ? -13.568 -16.823 6.528 1.00 86.38 96 GLN A CA 1
ATOM 788 C C . GLN A 1 96 ? -12.107 -16.401 6.718 1.00 86.38 96 GLN A C 1
ATOM 790 O O . GLN A 1 96 ? -11.676 -15.390 6.157 1.00 86.38 96 GLN A O 1
ATOM 795 N N . ILE A 1 97 ? -11.331 -17.209 7.442 1.00 90.56 97 ILE A N 1
ATOM 796 C CA . ILE A 1 97 ? -9.904 -16.973 7.671 1.00 90.56 97 ILE A CA 1
ATOM 797 C C . ILE A 1 97 ? -9.149 -16.942 6.334 1.00 90.56 97 ILE A C 1
ATOM 799 O O . ILE A 1 97 ? -8.383 -16.011 6.073 1.00 90.56 97 ILE A O 1
ATOM 803 N N . TYR A 1 98 ? -9.422 -17.892 5.434 1.00 87.12 98 TYR A N 1
ATOM 804 C CA . TYR A 1 98 ? -8.777 -17.964 4.122 1.00 87.12 98 TYR A CA 1
ATOM 805 C C . TYR A 1 98 ? -8.993 -16.695 3.282 1.00 87.12 98 TYR A C 1
ATOM 807 O O . TYR A 1 98 ? -8.058 -16.186 2.653 1.00 87.12 98 TYR A O 1
ATOM 815 N N . ARG A 1 99 ? -10.210 -16.135 3.302 1.00 82.81 99 ARG A N 1
ATOM 816 C CA . ARG A 1 99 ? -10.540 -14.900 2.570 1.00 82.81 99 ARG A CA 1
ATOM 817 C C . ARG A 1 99 ? -9.745 -13.687 3.059 1.00 82.81 99 ARG A C 1
ATOM 819 O O . ARG A 1 99 ? -9.439 -12.820 2.242 1.00 82.81 99 ARG A O 1
ATOM 826 N N . VAL A 1 100 ? -9.389 -13.635 4.343 1.00 88.06 100 VAL A N 1
ATOM 827 C CA . VAL A 1 100 ? -8.574 -12.558 4.936 1.00 88.06 100 VAL A CA 1
ATOM 828 C C . VAL A 1 100 ? -7.079 -12.802 4.721 1.00 88.06 100 VAL A C 1
ATOM 830 O O . VAL A 1 100 ? -6.348 -11.875 4.377 1.00 88.06 100 VAL A O 1
ATOM 833 N N . ILE A 1 101 ? -6.619 -14.047 4.857 1.00 88.31 101 ILE A N 1
ATOM 834 C CA . ILE A 1 101 ? -5.201 -14.400 4.695 1.00 88.31 101 ILE A CA 1
ATOM 835 C C . ILE A 1 101 ? -4.725 -14.154 3.259 1.00 88.31 101 ILE A C 1
ATOM 837 O O . ILE A 1 101 ? -3.624 -13.639 3.060 1.00 88.31 101 ILE A O 1
ATOM 841 N N . LYS A 1 102 ? -5.547 -14.464 2.248 1.00 82.56 102 LYS A N 1
ATOM 842 C CA . LYS A 1 102 ? -5.174 -14.331 0.829 1.00 82.56 102 LYS A CA 1
ATOM 843 C C . LYS A 1 102 ? -4.612 -12.942 0.445 1.00 82.56 102 LYS A C 1
ATOM 845 O O . LYS A 1 102 ? -3.504 -12.900 -0.092 1.00 82.56 102 LYS A O 1
ATOM 850 N N . PRO A 1 103 ? -5.305 -11.809 0.683 1.00 87.38 103 PRO A N 1
ATOM 851 C CA . PRO A 1 103 ? -4.775 -10.483 0.350 1.00 87.38 103 PRO A CA 1
ATOM 852 C C . PRO A 1 103 ? -3.570 -10.074 1.211 1.00 87.38 103 PRO A C 1
ATOM 854 O O . PRO A 1 103 ? -2.696 -9.359 0.721 1.00 87.38 103 PRO A O 1
ATOM 857 N N . VAL A 1 104 ? -3.494 -10.535 2.464 1.00 92.25 104 VAL A N 1
ATOM 858 C CA . VAL A 1 104 ? -2.380 -10.220 3.375 1.00 92.25 104 VAL A CA 1
ATOM 859 C C . VAL A 1 104 ? -1.093 -10.901 2.915 1.00 92.25 104 VAL A C 1
ATOM 861 O O . VAL A 1 104 ? -0.070 -10.238 2.763 1.00 92.25 104 VAL A O 1
ATOM 864 N N . VAL A 1 105 ? -1.149 -12.198 2.605 1.00 91.81 105 VAL A N 1
ATOM 865 C CA . VAL A 1 105 ? 0.005 -12.945 2.079 1.00 91.81 105 VAL A CA 1
ATOM 866 C C . VAL A 1 105 ? 0.470 -12.355 0.747 1.00 91.81 105 VAL A C 1
ATOM 868 O O . VAL A 1 105 ? 1.669 -12.170 0.547 1.00 91.81 105 VAL A O 1
ATOM 871 N N . ALA A 1 106 ? -0.462 -11.979 -0.136 1.00 86.81 106 ALA A N 1
ATOM 872 C CA . ALA A 1 106 ? -0.126 -11.296 -1.384 1.00 86.81 106 ALA A CA 1
ATOM 873 C C . ALA A 1 106 ? 0.599 -9.958 -1.141 1.00 86.81 106 ALA A C 1
ATOM 875 O O . ALA A 1 106 ? 1.576 -9.668 -1.830 1.00 86.81 106 ALA A O 1
ATOM 876 N N . CYS A 1 107 ? 0.174 -9.171 -0.145 1.00 94.25 107 CYS A N 1
ATOM 877 C CA . CYS A 1 107 ? 0.844 -7.923 0.232 1.00 94.25 107 CYS A CA 1
ATOM 878 C C . CYS A 1 107 ? 2.280 -8.162 0.722 1.00 94.25 107 CYS A C 1
ATOM 880 O O . CYS A 1 107 ? 3.194 -7.462 0.292 1.00 94.25 107 CYS A O 1
ATOM 882 N N . ILE A 1 108 ? 2.490 -9.174 1.572 1.00 94.00 108 ILE A N 1
ATOM 883 C CA . ILE A 1 108 ? 3.811 -9.523 2.120 1.00 94.00 108 ILE A CA 1
ATOM 884 C C . ILE A 1 108 ? 4.765 -9.987 1.011 1.00 94.00 108 ILE A C 1
ATOM 886 O O . ILE A 1 108 ? 5.903 -9.532 0.941 1.00 94.00 108 ILE A O 1
ATOM 890 N N . ILE A 1 109 ? 4.313 -10.868 0.114 1.00 92.19 109 ILE A N 1
ATOM 891 C CA . ILE A 1 109 ? 5.136 -11.333 -1.015 1.00 92.19 109 ILE A CA 1
ATOM 892 C C . ILE A 1 109 ? 5.518 -10.150 -1.914 1.00 92.19 109 ILE A C 1
ATOM 894 O O . ILE A 1 109 ? 6.677 -10.015 -2.312 1.00 92.19 109 ILE A O 1
ATOM 898 N N . LEU A 1 110 ? 4.555 -9.271 -2.202 1.00 89.75 110 LEU A N 1
ATOM 899 C CA . LEU A 1 110 ? 4.759 -8.105 -3.053 1.00 89.75 110 LEU A CA 1
ATOM 900 C C . LEU A 1 110 ? 5.710 -7.078 -2.414 1.00 89.75 110 LEU A C 1
ATOM 902 O O . LEU A 1 110 ? 6.583 -6.553 -3.098 1.00 89.75 110 LEU A O 1
ATOM 906 N N . SER A 1 111 ? 5.605 -6.820 -1.107 1.00 92.06 111 SER A N 1
ATOM 907 C CA . SER A 1 111 ? 6.506 -5.895 -0.407 1.00 92.06 111 SER A CA 1
ATOM 908 C C . SER A 1 111 ? 7.944 -6.417 -0.358 1.00 92.06 111 SER A C 1
ATOM 910 O O . SER A 1 111 ? 8.872 -5.663 -0.648 1.00 92.06 111 SER A O 1
ATOM 912 N N . ILE A 1 112 ? 8.143 -7.713 -0.091 1.00 91.44 112 ILE A N 1
ATOM 913 C CA . ILE A 1 112 ? 9.471 -8.346 -0.136 1.00 91.44 112 ILE A CA 1
ATOM 914 C C . ILE A 1 112 ? 10.065 -8.240 -1.541 1.00 91.44 112 ILE A C 1
ATOM 916 O O . ILE A 1 112 ? 11.252 -7.940 -1.674 1.00 91.44 112 ILE A O 1
ATOM 920 N N . PHE A 1 113 ? 9.254 -8.449 -2.582 1.00 89.44 113 PHE A N 1
ATOM 921 C CA . PHE A 1 113 ? 9.682 -8.276 -3.968 1.00 89.44 113 PHE A CA 1
ATOM 922 C C . PHE A 1 113 ? 10.175 -6.846 -4.229 1.00 89.44 113 PHE A C 1
ATOM 924 O O . PHE A 1 113 ? 11.297 -6.678 -4.704 1.00 89.44 113 PHE A O 1
ATOM 931 N N . TRP A 1 114 ? 9.404 -5.820 -3.849 1.00 88.44 114 TRP A N 1
ATOM 932 C CA . TRP A 1 114 ? 9.810 -4.420 -4.023 1.00 88.44 114 TRP A CA 1
ATOM 933 C C . TRP A 1 114 ? 11.108 -4.083 -3.296 1.00 88.44 114 TRP A C 1
ATOM 935 O O . TRP A 1 114 ? 11.997 -3.473 -3.885 1.00 88.44 114 TRP A O 1
ATOM 945 N N . VAL A 1 115 ? 11.249 -4.518 -2.042 1.00 88.38 115 VAL A N 1
ATOM 946 C CA . VAL A 1 115 ? 12.472 -4.310 -1.257 1.00 88.38 115 VAL A CA 1
ATOM 947 C C . VAL A 1 115 ? 13.651 -5.015 -1.930 1.00 88.38 115 VAL A C 1
ATOM 949 O O . VAL A 1 115 ? 14.671 -4.395 -2.207 1.00 88.38 115 VAL A O 1
ATOM 952 N N . LYS A 1 116 ? 13.531 -6.300 -2.264 1.00 86.88 116 LYS A N 1
ATOM 953 C CA . LYS A 1 116 ? 14.632 -7.050 -2.883 1.00 86.88 116 LYS A CA 1
ATOM 954 C C . LYS A 1 116 ? 15.072 -6.447 -4.211 1.00 86.88 116 LYS A C 1
ATOM 956 O O . LYS A 1 116 ? 16.271 -6.336 -4.434 1.00 86.88 116 LYS A O 1
ATOM 961 N N . VAL A 1 117 ? 14.125 -6.042 -5.056 1.00 84.00 117 VAL A N 1
ATOM 962 C CA . VAL A 1 117 ? 14.421 -5.392 -6.337 1.00 84.00 117 VAL A CA 1
ATOM 963 C C . VAL A 1 117 ? 15.081 -4.036 -6.106 1.00 84.00 117 VAL A C 1
ATOM 965 O O . VAL A 1 117 ? 16.143 -3.784 -6.667 1.00 84.00 117 VAL A O 1
ATOM 968 N N . SER A 1 118 ? 14.523 -3.202 -5.230 1.00 83.38 118 SER A N 1
ATOM 969 C CA . SER A 1 118 ? 15.022 -1.842 -5.012 1.00 83.38 118 SER A CA 1
ATOM 970 C C . SER A 1 118 ? 16.415 -1.798 -4.377 1.00 83.38 118 SER A C 1
ATOM 972 O O . SER A 1 118 ? 17.248 -0.984 -4.766 1.00 83.38 118 SER A O 1
ATOM 974 N N . PHE A 1 119 ? 16.709 -2.723 -3.460 1.00 78.62 119 PHE A N 1
ATOM 975 C CA . PHE A 1 119 ? 18.014 -2.827 -2.802 1.00 78.62 119 PHE A CA 1
ATOM 976 C C . PHE A 1 119 ? 19.025 -3.707 -3.562 1.00 78.62 119 PHE A C 1
ATOM 978 O O . PHE A 1 119 ? 20.156 -3.857 -3.101 1.00 78.62 119 PHE A O 1
ATOM 985 N N . SER A 1 120 ? 18.657 -4.307 -4.703 1.00 78.06 120 SER A N 1
ATOM 986 C CA . SER A 1 120 ? 19.580 -5.157 -5.479 1.00 78.06 120 SER A CA 1
ATOM 987 C C . SER A 1 120 ? 20.655 -4.372 -6.240 1.00 78.06 120 SER A C 1
ATOM 989 O O . SER A 1 120 ? 21.693 -4.941 -6.573 1.00 78.06 120 SER A O 1
ATOM 991 N N . GLY A 1 121 ? 20.450 -3.071 -6.466 1.00 63.50 121 GLY A N 1
ATOM 992 C CA . GLY A 1 121 ? 21.426 -2.172 -7.081 1.00 63.50 121 GLY A CA 1
ATOM 993 C C . GLY A 1 121 ? 21.551 -0.852 -6.317 1.00 63.50 121 GLY A C 1
ATOM 994 O O . GLY A 1 121 ? 20.626 -0.436 -5.620 1.00 63.50 121 GLY A O 1
ATOM 995 N N . GLN A 1 122 ? 22.696 -0.174 -6.450 1.00 60.16 122 GLN A N 1
ATOM 996 C CA . GLN A 1 122 ? 22.855 1.194 -5.945 1.00 60.16 122 GLN A CA 1
ATOM 997 C C . GLN A 1 122 ? 21.966 2.124 -6.772 1.00 60.16 122 GLN A C 1
ATOM 999 O O . GLN A 1 122 ? 22.198 2.329 -7.962 1.00 60.16 122 GLN A O 1
ATOM 1004 N N . SER A 1 123 ? 20.911 2.635 -6.148 1.00 64.50 123 SER A N 1
ATOM 1005 C CA . SER A 1 123 ? 19.915 3.482 -6.791 1.00 64.50 123 SER A CA 1
ATOM 1006 C C . SER A 1 123 ? 19.578 4.661 -5.887 1.00 64.50 123 SER A C 1
ATOM 1008 O O . SER A 1 123 ? 19.215 4.489 -4.723 1.00 64.50 123 SER A O 1
ATOM 1010 N N . ASP A 1 124 ? 19.683 5.872 -6.430 1.00 65.38 124 ASP A N 1
ATOM 1011 C CA . ASP A 1 124 ? 19.513 7.119 -5.666 1.00 65.38 124 ASP A CA 1
ATOM 1012 C C . ASP A 1 124 ? 18.045 7.389 -5.301 1.00 65.38 124 ASP A C 1
ATOM 1014 O O . ASP A 1 124 ? 17.740 8.208 -4.439 1.00 65.38 124 ASP A O 1
ATOM 1018 N N . TYR A 1 125 ? 17.127 6.666 -5.946 1.00 65.12 125 TYR A N 1
ATOM 1019 C CA . TYR A 1 125 ? 15.683 6.736 -5.720 1.00 65.12 125 TYR A CA 1
ATOM 1020 C C . TYR A 1 125 ? 15.171 5.655 -4.761 1.00 65.12 125 TYR A C 1
ATOM 1022 O O . TYR A 1 125 ? 13.960 5.480 -4.628 1.00 65.12 125 TYR A O 1
ATOM 1030 N N . SER A 1 126 ? 16.061 4.867 -4.142 1.00 67.62 126 SER A N 1
ATOM 1031 C CA . SER A 1 126 ? 15.656 3.929 -3.084 1.00 67.62 126 SER A CA 1
ATOM 1032 C C . SER A 1 126 ? 15.034 4.737 -1.948 1.00 67.62 126 SER A C 1
ATOM 1034 O O . SER A 1 126 ? 15.489 5.859 -1.725 1.00 67.62 126 SER A O 1
ATOM 1036 N N . PRO A 1 127 ? 14.020 4.227 -1.220 1.00 64.25 127 PRO A N 1
ATOM 1037 C CA . PRO A 1 127 ? 13.531 4.886 -0.017 1.00 64.25 127 PRO A CA 1
ATOM 1038 C C . PRO A 1 127 ? 14.732 5.149 0.888 1.00 64.25 127 PRO A C 1
ATOM 1040 O O . PRO A 1 127 ? 15.331 4.219 1.437 1.00 64.25 127 PRO A O 1
ATOM 1043 N N . SER A 1 128 ? 15.150 6.416 0.926 1.00 56.09 128 SER A N 1
ATOM 1044 C CA . SER A 1 128 ? 16.406 6.796 1.545 1.00 56.09 128 SER A CA 1
ATOM 1045 C C . SER A 1 128 ? 16.313 6.460 3.013 1.00 56.09 128 SER A C 1
ATOM 1047 O O . SER A 1 128 ? 15.502 7.033 3.743 1.00 56.09 128 SER A O 1
ATOM 1049 N N . ARG A 1 129 ? 17.210 5.573 3.455 1.00 52.75 129 ARG A N 1
ATOM 1050 C CA . ARG A 1 129 ? 17.674 5.650 4.833 1.00 52.75 129 ARG A CA 1
ATOM 1051 C C . ARG A 1 129 ? 18.150 7.078 5.022 1.00 52.75 129 ARG A C 1
ATOM 1053 O O . ARG A 1 129 ? 18.896 7.540 4.156 1.00 52.75 129 ARG A O 1
ATOM 1060 N N . PRO A 1 130 ? 17.704 7.803 6.055 1.00 44.66 130 PRO A N 1
ATOM 1061 C CA . PRO A 1 130 ? 18.206 9.136 6.308 1.00 44.66 130 PRO A CA 1
ATOM 1062 C C . PRO A 1 130 ? 19.699 9.022 6.631 1.00 44.66 130 PRO A C 1
ATOM 1064 O O . PRO A 1 130 ? 20.105 8.961 7.785 1.00 44.66 130 PRO A O 1
ATOM 1067 N N . ASN A 1 131 ? 20.539 8.995 5.599 1.00 39.62 131 ASN A N 1
ATOM 1068 C CA . ASN A 1 131 ? 21.885 9.502 5.691 1.00 39.62 131 ASN A CA 1
ATOM 1069 C C . ASN A 1 131 ? 21.666 10.993 5.862 1.00 39.62 131 ASN A C 1
ATOM 1071 O O . ASN A 1 131 ? 21.446 11.718 4.891 1.00 39.62 131 ASN A O 1
ATOM 1075 N N . TYR A 1 132 ? 21.607 11.417 7.124 1.00 39.53 132 TYR A N 1
ATOM 1076 C CA . TYR A 1 132 ? 21.733 12.816 7.470 1.00 39.53 132 TYR A CA 1
ATOM 1077 C C . TYR A 1 132 ? 22.894 13.349 6.644 1.00 39.53 132 TYR A C 1
ATOM 1079 O O . TYR A 1 132 ? 24.034 12.909 6.806 1.00 39.53 132 TYR A O 1
ATOM 1087 N N . ILE A 1 133 ? 22.587 14.267 5.727 1.00 35.47 133 ILE A N 1
ATOM 1088 C CA . ILE A 1 133 ? 23.592 15.173 5.202 1.00 35.47 133 ILE A CA 1
ATOM 1089 C C . ILE A 1 133 ? 24.310 15.679 6.443 1.00 35.47 133 ILE A C 1
ATOM 1091 O O . ILE A 1 133 ? 23.689 16.249 7.344 1.00 35.47 133 ILE A O 1
ATOM 1095 N N . SER A 1 134 ? 25.605 15.394 6.510 1.00 36.19 134 SER A N 1
ATOM 1096 C CA . SER A 1 134 ? 26.539 16.061 7.389 1.00 36.19 134 SER A CA 1
ATOM 1097 C C . SER A 1 134 ? 26.482 17.546 7.046 1.00 36.19 134 SER A C 1
ATOM 1099 O O . SER A 1 134 ? 27.279 18.050 6.259 1.00 36.19 134 SER A O 1
ATOM 1101 N N . ILE A 1 135 ? 25.481 18.243 7.583 1.00 33.78 135 ILE A N 1
ATOM 1102 C CA . ILE A 1 135 ? 25.458 19.691 7.636 1.00 33.78 135 ILE A CA 1
ATOM 1103 C C . ILE A 1 135 ? 26.518 20.029 8.670 1.00 33.78 135 ILE A C 1
ATOM 1105 O O . ILE A 1 135 ? 26.289 20.019 9.879 1.00 33.78 135 ILE A O 1
ATOM 1109 N N . SER A 1 136 ? 27.717 20.284 8.162 1.00 31.52 136 SER A N 1
ATOM 1110 C CA . SER A 1 136 ? 28.684 21.162 8.792 1.00 31.52 136 SER A CA 1
ATOM 1111 C C . SER A 1 136 ? 27.998 22.504 9.075 1.00 31.52 136 SER A C 1
ATOM 1113 O O . SER A 1 136 ? 27.886 23.358 8.203 1.00 31.52 136 SER A O 1
ATOM 1115 N N . THR A 1 137 ? 27.454 22.600 10.285 1.00 32.97 137 THR A N 1
ATOM 1116 C CA . THR A 1 137 ? 27.382 23.765 11.171 1.00 32.97 137 THR A CA 1
ATOM 1117 C C . THR A 1 137 ? 27.089 25.132 10.540 1.00 32.97 137 THR A C 1
ATOM 1119 O O . THR A 1 137 ? 27.953 25.742 9.922 1.00 32.97 137 THR A O 1
ATOM 1122 N N . THR A 1 138 ? 25.963 25.740 10.924 1.00 30.83 138 THR A N 1
ATOM 1123 C CA . THR A 1 138 ? 26.008 27.052 11.596 1.00 30.83 138 THR A CA 1
ATOM 1124 C C . THR A 1 138 ? 24.892 27.127 12.647 1.00 30.83 138 THR A C 1
ATOM 1126 O O . THR A 1 138 ? 23.725 27.313 12.333 1.00 30.83 138 THR A O 1
ATOM 1129 N N . SER A 1 139 ? 25.317 26.951 13.901 1.00 34.97 139 SER A N 1
ATOM 1130 C CA . SER A 1 139 ? 24.780 27.552 15.131 1.00 34.97 139 SER A CA 1
ATOM 1131 C C . SER A 1 139 ? 23.316 27.299 15.517 1.00 34.97 139 SER A C 1
ATOM 1133 O O . SER A 1 139 ? 22.433 28.088 15.198 1.00 34.97 139 SER A O 1
ATOM 1135 N N . THR A 1 140 ? 23.081 26.293 16.369 1.00 31.98 140 THR A N 1
ATOM 1136 C CA . THR A 1 140 ? 22.888 26.482 17.829 1.00 31.98 140 THR A CA 1
ATOM 1137 C C . THR A 1 140 ? 22.886 25.105 18.518 1.00 31.98 140 THR A C 1
ATOM 1139 O O . THR A 1 140 ? 21.979 24.314 18.302 1.00 31.98 140 THR A O 1
ATOM 1142 N N . SER A 1 141 ? 23.969 24.830 19.266 1.00 33.34 141 SER A N 1
ATOM 1143 C CA . SER A 1 141 ? 24.111 23.945 20.449 1.00 33.34 141 SER A CA 1
ATOM 1144 C C . SER A 1 141 ? 23.182 22.712 20.539 1.00 33.34 141 SER A C 1
ATOM 1146 O O . SER A 1 141 ? 21.987 22.875 20.741 1.00 33.34 141 SER A O 1
ATOM 1148 N N . THR A 1 142 ? 23.636 21.456 20.473 1.00 31.47 142 THR A N 1
ATOM 1149 C CA . THR A 1 142 ? 24.659 20.825 21.327 1.00 31.47 142 THR A CA 1
ATOM 1150 C C . THR A 1 142 ? 25.020 19.420 20.789 1.00 31.47 142 THR A C 1
ATOM 1152 O O . THR A 1 142 ? 24.148 18.599 20.537 1.00 31.47 142 THR A O 1
ATOM 1155 N N . THR A 1 143 ? 26.329 19.151 20.703 1.00 32.62 143 THR A N 1
ATOM 1156 C CA . THR A 1 143 ? 26.990 17.872 21.060 1.00 32.62 143 THR A CA 1
ATOM 1157 C C . THR A 1 143 ? 26.806 16.618 20.168 1.00 32.62 143 THR A C 1
ATOM 1159 O O . THR A 1 143 ? 25.921 15.801 20.372 1.00 32.62 143 THR A O 1
ATOM 1162 N N . SER A 1 144 ? 27.820 16.411 19.314 1.00 31.31 144 SER A N 1
ATOM 1163 C CA . SER A 1 144 ? 28.585 15.155 19.140 1.00 31.31 144 SER A CA 1
ATOM 1164 C C . SER A 1 144 ? 28.036 13.983 18.308 1.00 31.31 144 SER A C 1
ATOM 1166 O O . SER A 1 144 ? 27.123 13.269 18.695 1.00 31.31 144 SER A O 1
ATOM 1168 N N . SER A 1 145 ? 28.784 13.699 17.236 1.00 34.31 145 SER A N 1
ATOM 1169 C CA . SER A 1 145 ? 29.296 12.367 16.874 1.00 34.31 145 SER A CA 1
ATOM 1170 C C . SER A 1 145 ? 28.295 11.210 16.784 1.00 34.31 145 SER A C 1
ATOM 1172 O O . SER A 1 145 ? 28.062 10.509 17.762 1.00 34.31 145 SER A O 1
ATOM 1174 N N . ALA A 1 146 ? 27.812 10.973 15.559 1.00 41.53 146 ALA A N 1
ATOM 1175 C CA . ALA A 1 146 ? 27.547 9.690 14.885 1.00 41.53 146 ALA A CA 1
ATOM 1176 C C . ALA A 1 146 ? 27.717 8.376 15.692 1.00 41.53 146 ALA A C 1
ATOM 1178 O O . ALA A 1 146 ? 28.435 7.458 15.309 1.00 41.53 146 ALA A O 1
ATOM 1179 N N . THR A 1 147 ? 26.985 8.272 16.788 1.00 42.12 147 THR A N 1
ATOM 1180 C CA . THR A 1 147 ? 26.372 7.058 17.308 1.00 42.12 147 THR A CA 1
ATOM 1181 C C . THR A 1 147 ? 24.891 7.391 17.249 1.00 42.12 147 THR A C 1
ATOM 1183 O O . THR A 1 147 ? 24.484 8.406 17.818 1.00 42.12 147 THR A O 1
ATOM 1186 N N . THR A 1 148 ? 24.079 6.638 16.500 1.00 52.03 148 THR A N 1
ATOM 1187 C CA . THR A 1 148 ? 22.620 6.788 16.575 1.00 52.03 148 THR A CA 1
ATOM 1188 C C . THR A 1 148 ? 22.204 6.326 17.963 1.00 52.03 148 THR A C 1
ATOM 1190 O O . THR A 1 148 ? 21.908 5.164 18.227 1.00 52.03 148 THR A O 1
ATOM 1193 N N . SER A 1 149 ? 22.326 7.239 18.924 1.00 62.22 149 SER A N 1
ATOM 1194 C CA . SER A 1 149 ? 21.918 6.995 20.290 1.00 62.22 149 SER A CA 1
ATOM 1195 C C . SER A 1 149 ? 20.423 6.719 20.247 1.00 62.22 149 SER A C 1
ATOM 1197 O O . SER A 1 149 ? 19.675 7.439 19.582 1.00 62.22 149 SER A O 1
ATOM 1199 N N . ILE A 1 150 ? 19.987 5.672 20.945 1.00 69.75 150 ILE A N 1
ATOM 1200 C CA . ILE A 1 150 ? 18.585 5.229 21.020 1.00 69.75 150 ILE A CA 1
ATOM 1201 C C . ILE A 1 150 ? 17.625 6.409 21.279 1.00 69.75 150 ILE A C 1
ATOM 1203 O O . ILE A 1 150 ? 16.502 6.415 20.780 1.00 69.75 150 ILE A O 1
ATOM 1207 N N . GLY A 1 151 ? 18.085 7.449 21.988 1.00 74.62 151 GLY A N 1
ATOM 1208 C CA . GLY A 1 151 ? 17.338 8.690 22.206 1.00 74.62 151 GLY A CA 1
ATOM 1209 C C . GLY A 1 151 ? 16.999 9.474 20.929 1.00 74.62 151 GLY A C 1
ATOM 1210 O O . GLY A 1 151 ? 15.889 9.984 20.811 1.00 74.62 151 GLY A O 1
ATOM 1211 N N . SER A 1 152 ? 17.901 9.544 19.948 1.00 75.81 152 SER A N 1
ATOM 1212 C CA . SER A 1 152 ? 17.658 10.234 18.667 1.00 75.81 152 SER A CA 1
ATOM 1213 C C . SER A 1 152 ? 16.638 9.501 17.780 1.00 75.81 152 SER A C 1
ATOM 1215 O O . SER A 1 152 ? 15.718 10.123 17.235 1.00 75.81 152 SER A O 1
ATOM 1217 N N . SER A 1 153 ? 16.727 8.169 17.711 1.00 79.94 153 SER A N 1
ATOM 1218 C CA . SER A 1 153 ? 15.751 7.311 17.027 1.00 79.94 153 SER A CA 1
ATOM 1219 C C . SER A 1 153 ? 14.380 7.367 17.720 1.00 79.94 153 SER A C 1
ATOM 1221 O O . SER A 1 153 ? 13.347 7.404 17.051 1.00 79.94 153 SER A O 1
ATOM 1223 N N . PHE A 1 154 ? 14.356 7.466 19.057 1.00 83.56 154 PHE A N 1
ATOM 1224 C CA . PHE A 1 154 ? 13.127 7.640 19.836 1.00 83.56 154 PHE A CA 1
ATOM 1225 C C . PHE A 1 154 ? 12.416 8.961 19.523 1.00 83.56 154 PHE A C 1
ATOM 1227 O O . PHE A 1 154 ? 11.219 8.952 19.250 1.00 83.56 154 PHE A O 1
ATOM 1234 N N . ILE A 1 155 ? 13.138 10.088 19.497 1.00 84.44 155 ILE A N 1
ATOM 1235 C CA . ILE A 1 155 ? 12.554 11.396 19.147 1.00 84.44 155 ILE A CA 1
ATOM 1236 C C . ILE A 1 155 ? 11.983 11.364 17.726 1.00 84.44 155 ILE A C 1
ATOM 1238 O O . ILE A 1 155 ? 10.868 11.827 17.495 1.00 84.44 155 ILE A O 1
ATOM 1242 N N . THR A 1 156 ? 12.711 10.767 16.780 1.00 83.81 156 THR A N 1
ATOM 1243 C CA . THR A 1 156 ? 12.249 10.629 15.393 1.00 83.81 156 THR A CA 1
ATOM 1244 C C . THR A 1 156 ? 10.955 9.811 15.313 1.00 83.81 156 THR A C 1
ATOM 1246 O O . THR A 1 156 ? 9.990 10.250 14.689 1.00 83.81 156 THR A O 1
ATOM 1249 N N . ALA A 1 157 ? 10.887 8.660 15.991 1.00 86.38 157 ALA A N 1
ATOM 1250 C CA . ALA A 1 157 ? 9.670 7.847 16.061 1.00 86.38 157 ALA A CA 1
ATOM 1251 C C . ALA A 1 157 ? 8.504 8.598 16.734 1.00 86.38 157 ALA A C 1
ATOM 1253 O O . ALA A 1 157 ? 7.374 8.537 16.248 1.00 86.38 157 ALA A O 1
ATOM 1254 N N . ALA A 1 158 ? 8.782 9.347 17.808 1.00 86.00 158 ALA A N 1
ATOM 1255 C CA . ALA A 1 158 ? 7.800 10.158 18.524 1.00 86.00 158 ALA A CA 1
ATOM 1256 C C . ALA A 1 158 ? 7.196 11.263 17.635 1.00 86.00 158 ALA A C 1
ATOM 1258 O O . ALA A 1 158 ? 5.989 11.500 17.669 1.00 86.00 158 ALA A O 1
ATOM 1259 N N . VAL A 1 159 ? 8.008 11.907 16.790 1.00 88.00 159 VAL A N 1
ATOM 1260 C CA . VAL A 1 159 ? 7.519 12.894 15.812 1.00 88.00 159 VAL A CA 1
ATOM 1261 C C . VAL A 1 159 ? 6.623 12.229 14.762 1.00 88.00 159 VAL A C 1
ATOM 1263 O O . VAL A 1 159 ? 5.566 12.770 14.436 1.00 88.00 159 VAL A O 1
ATOM 1266 N N . ILE A 1 160 ? 6.991 11.039 14.271 1.00 87.81 160 ILE A N 1
ATOM 1267 C CA . ILE A 1 160 ? 6.176 10.300 13.293 1.00 87.81 160 ILE A CA 1
ATOM 1268 C C . ILE A 1 160 ? 4.813 9.917 13.889 1.00 87.81 160 ILE A C 1
ATOM 1270 O O . ILE A 1 160 ? 3.789 10.177 13.255 1.00 87.81 160 ILE A O 1
ATOM 1274 N N . ILE A 1 161 ? 4.755 9.356 15.106 1.00 90.06 161 ILE A N 1
ATOM 1275 C CA . ILE A 1 161 ? 3.459 9.043 15.734 1.00 90.06 161 ILE A CA 1
ATOM 1276 C C . ILE A 1 161 ? 2.653 10.313 16.021 1.00 90.06 161 ILE A C 1
ATOM 1278 O O . ILE A 1 161 ? 1.456 10.341 15.746 1.00 90.06 161 ILE A O 1
ATOM 1282 N N . ALA A 1 162 ? 3.283 11.387 16.508 1.00 89.44 162 ALA A N 1
ATOM 1283 C CA . ALA A 1 162 ? 2.584 12.639 16.777 1.00 89.44 162 ALA A CA 1
ATOM 1284 C C . ALA A 1 162 ? 1.905 13.170 15.506 1.00 89.44 162 ALA A C 1
ATOM 1286 O O . ALA A 1 162 ? 0.762 13.625 15.558 1.00 89.44 162 ALA A O 1
ATOM 1287 N N . GLN A 1 163 ? 2.562 13.031 14.351 1.00 90.94 163 GLN A N 1
ATOM 1288 C CA . GLN A 1 163 ? 1.984 13.367 13.056 1.00 90.94 163 GLN A CA 1
ATOM 1289 C C . GLN A 1 163 ? 0.784 12.473 12.697 1.00 90.94 163 GLN A C 1
ATOM 1291 O O . GLN A 1 163 ? -0.226 12.988 12.215 1.00 90.94 163 GLN A O 1
ATOM 1296 N N . ILE A 1 164 ? 0.857 11.160 12.944 1.00 91.81 164 ILE A N 1
ATOM 1297 C CA . ILE A 1 164 ? -0.268 10.231 12.725 1.00 91.81 164 ILE A CA 1
ATOM 1298 C C . ILE A 1 164 ? -1.465 10.643 13.594 1.00 91.81 164 ILE A C 1
ATOM 1300 O O . ILE A 1 164 ? -2.570 10.819 13.077 1.00 91.81 164 ILE A O 1
ATOM 1304 N N . ILE A 1 165 ? -1.237 10.892 14.886 1.00 93.81 165 ILE A N 1
ATOM 1305 C CA . ILE A 1 165 ? -2.270 11.339 15.829 1.00 93.81 165 ILE A CA 1
ATOM 1306 C C . ILE A 1 165 ? -2.873 12.670 15.368 1.00 93.81 165 ILE A C 1
ATOM 1308 O O . ILE A 1 165 ? -4.094 12.793 15.282 1.00 93.81 165 ILE A O 1
ATOM 1312 N N . ALA A 1 166 ? -2.049 13.649 14.990 1.00 94.25 166 ALA A N 1
ATOM 1313 C CA . ALA A 1 166 ? -2.527 14.936 14.493 1.00 94.25 166 ALA A CA 1
ATOM 1314 C C . ALA A 1 166 ? -3.439 14.774 13.265 1.00 94.25 166 ALA A C 1
ATOM 1316 O O . ALA A 1 166 ? -4.524 15.356 13.222 1.00 94.25 166 ALA A O 1
ATOM 1317 N N . VAL A 1 167 ? -3.053 13.940 12.294 1.00 92.62 167 VAL A N 1
ATOM 1318 C CA . VAL A 1 167 ? -3.875 13.665 11.105 1.00 92.62 167 VAL A CA 1
ATOM 1319 C C . VAL A 1 167 ? -5.183 12.965 11.484 1.00 92.62 167 VAL A C 1
ATOM 1321 O O . VAL A 1 167 ? -6.234 13.342 10.969 1.00 92.62 167 VAL A O 1
ATOM 1324 N N . THR A 1 168 ? -5.164 12.006 12.418 1.00 94.44 168 THR A N 1
ATOM 1325 C CA . THR A 1 168 ? -6.394 11.332 12.881 1.00 94.44 168 THR A CA 1
ATOM 1326 C C . THR A 1 168 ? -7.365 12.314 13.544 1.00 94.44 168 THR A C 1
ATOM 1328 O O . THR A 1 168 ? -8.551 12.315 13.208 1.00 94.44 168 THR A O 1
ATOM 1331 N N . ILE A 1 169 ? -6.871 13.231 14.386 1.00 94.31 169 ILE A N 1
ATOM 1332 C CA . ILE A 1 169 ? -7.679 14.291 15.010 1.00 94.31 169 ILE A CA 1
ATOM 1333 C C . ILE A 1 169 ? -8.251 15.235 13.948 1.00 94.31 169 ILE A C 1
ATOM 1335 O O . ILE A 1 169 ? -9.436 15.566 14.003 1.00 94.31 169 ILE A O 1
ATOM 1339 N N . ILE A 1 170 ? -7.445 15.642 12.960 1.00 92.25 170 ILE A N 1
ATOM 1340 C CA . ILE A 1 170 ? -7.896 16.478 11.839 1.00 92.25 170 ILE A CA 1
ATOM 1341 C C . ILE A 1 170 ? -9.037 15.781 11.088 1.00 92.25 170 ILE A C 1
ATOM 1343 O O . ILE A 1 170 ? -10.080 16.395 10.871 1.00 92.25 170 ILE A O 1
ATOM 1347 N N . ILE A 1 171 ? -8.891 14.497 10.741 1.00 91.06 171 ILE A N 1
ATOM 1348 C CA . ILE A 1 171 ? -9.930 13.734 10.030 1.00 91.06 171 ILE A CA 1
ATOM 1349 C C . ILE A 1 171 ? -11.218 13.649 10.863 1.00 91.06 171 ILE A C 1
ATOM 1351 O O . ILE A 1 171 ? -12.297 13.932 10.338 1.00 91.06 171 ILE A O 1
ATOM 1355 N N . VAL A 1 172 ? -11.129 13.329 12.159 1.00 91.94 172 VAL A N 1
ATOM 1356 C CA . VAL A 1 172 ? -12.297 13.265 13.059 1.00 91.94 172 VAL A CA 1
ATOM 1357 C C . VAL A 1 172 ? -12.965 14.636 13.203 1.00 91.94 172 VAL A C 1
ATOM 1359 O O . VAL A 1 172 ? -14.193 14.743 13.190 1.00 91.94 172 VAL A O 1
ATOM 1362 N N . PHE A 1 173 ? -12.185 15.713 13.279 1.00 91.38 173 PHE A N 1
ATOM 1363 C CA . PHE A 1 173 ? -12.707 17.076 13.327 1.00 91.38 173 PHE A CA 1
ATOM 1364 C C . PHE A 1 173 ? -13.419 17.474 12.023 1.00 91.38 173 PHE A C 1
ATOM 1366 O O . PHE A 1 173 ? -14.510 18.051 12.067 1.00 91.38 173 PHE A O 1
ATOM 1373 N N . LEU A 1 174 ? -12.845 17.128 10.864 1.00 88.50 174 LEU A N 1
ATOM 1374 C CA . LEU A 1 174 ? -13.470 17.320 9.549 1.00 88.50 174 LEU A CA 1
ATOM 1375 C C . LEU A 1 174 ? -14.777 16.526 9.431 1.00 88.50 174 LEU A C 1
ATOM 1377 O O . LEU A 1 174 ? -15.754 17.032 8.872 1.00 88.50 174 LEU A O 1
ATOM 1381 N N . PHE A 1 175 ? -14.813 15.317 9.997 1.00 89.94 175 PHE A N 1
ATOM 1382 C CA . PHE A 1 175 ? -16.015 14.493 10.059 1.00 89.94 175 PHE A CA 1
ATOM 1383 C C . PHE A 1 175 ? -17.098 15.144 10.931 1.00 89.94 175 PHE A C 1
ATOM 1385 O O . PHE A 1 175 ? -18.239 15.285 10.492 1.00 89.94 175 PHE A O 1
ATOM 1392 N N . LYS A 1 176 ? -16.735 15.649 12.119 1.00 90.19 176 LYS A N 1
ATOM 1393 C CA . LYS A 1 176 ? -17.667 16.333 13.033 1.00 90.19 176 LYS A CA 1
ATOM 1394 C C . LYS A 1 176 ? -18.283 17.597 12.423 1.00 90.19 176 LYS A C 1
ATOM 1396 O O . LYS A 1 176 ? -19.447 17.889 12.674 1.00 90.19 176 LYS A O 1
ATOM 1401 N N . LYS A 1 177 ? -17.531 18.344 11.606 1.00 88.38 177 LYS A N 1
ATOM 1402 C CA . LYS A 1 177 ? -18.040 19.533 10.896 1.00 88.38 177 LYS A CA 1
ATOM 1403 C C . LYS A 1 177 ? -19.005 19.212 9.744 1.00 88.38 177 LYS A C 1
ATOM 1405 O O . LYS A 1 177 ? -19.546 20.137 9.144 1.00 88.38 177 LYS A O 1
ATOM 1410 N N . GLY A 1 178 ? -19.229 17.934 9.420 1.00 84.75 178 GLY A N 1
ATOM 1411 C CA . GLY A 1 178 ? -20.158 17.519 8.366 1.00 84.75 178 GLY A CA 1
ATOM 1412 C C . GLY A 1 178 ? -19.657 17.803 6.945 1.00 84.75 178 GLY A C 1
ATOM 1413 O O . GLY A 1 178 ? -20.429 17.748 5.989 1.00 84.75 178 GLY A O 1
ATOM 1414 N N . TRP A 1 179 ? -18.365 18.095 6.760 1.00 89.06 179 TRP A N 1
ATOM 1415 C CA . TRP A 1 179 ? -17.782 18.400 5.449 1.00 89.06 179 TRP A CA 1
ATOM 1416 C C . TRP A 1 179 ? -17.402 17.128 4.678 1.00 89.06 179 TRP A C 1
ATOM 1418 O O . TRP A 1 179 ? -16.253 16.936 4.280 1.00 89.06 179 TRP A O 1
ATOM 1428 N N . ILE A 1 180 ? -18.385 16.261 4.419 1.00 87.19 180 ILE A N 1
ATOM 1429 C CA . ILE A 1 180 ? -18.183 14.958 3.760 1.00 87.19 180 ILE A CA 1
ATOM 1430 C C . ILE A 1 180 ? -17.522 15.119 2.376 1.00 87.19 180 ILE A C 1
ATOM 1432 O O . ILE A 1 180 ? -16.669 14.317 1.999 1.00 87.19 180 ILE A O 1
ATOM 1436 N N . LYS A 1 181 ? -17.847 16.189 1.633 1.00 89.38 181 LYS A N 1
ATOM 1437 C CA . LYS A 1 181 ? -17.237 16.466 0.317 1.00 89.38 181 LYS A CA 1
ATOM 1438 C C . LYS A 1 181 ? -15.759 16.862 0.388 1.00 89.38 181 LYS A C 1
ATOM 1440 O O . LYS A 1 181 ? -15.008 16.564 -0.534 1.00 89.38 181 LYS A O 1
ATOM 1445 N N . VAL A 1 182 ? -15.336 17.518 1.466 1.00 90.31 182 VAL A N 1
ATOM 1446 C CA . VAL A 1 182 ? -13.916 17.839 1.676 1.00 90.31 182 VAL A CA 1
ATOM 1447 C C . VAL A 1 182 ? -13.167 16.579 2.089 1.00 90.31 182 VAL A C 1
ATOM 1449 O O . VAL A 1 182 ? -12.085 16.322 1.576 1.00 90.31 182 VAL A O 1
ATOM 1452 N N . LEU A 1 183 ? -13.772 15.753 2.947 1.00 90.50 183 LEU A N 1
ATOM 1453 C CA . LEU A 1 183 ? -13.194 14.488 3.389 1.00 90.50 183 LEU A CA 1
ATOM 1454 C C . LEU A 1 183 ? -12.952 13.535 2.210 1.00 90.50 183 LEU A C 1
ATOM 1456 O O . LEU A 1 183 ? -11.839 13.044 2.053 1.00 90.50 183 LEU A O 1
ATOM 1460 N N . ILE A 1 184 ? -13.941 13.332 1.331 1.00 88.94 184 ILE A N 1
ATOM 1461 C CA . ILE A 1 184 ? -13.760 12.468 0.153 1.00 88.94 184 ILE A CA 1
ATOM 1462 C C . ILE A 1 184 ? -12.669 13.003 -0.787 1.00 88.94 184 ILE A C 1
ATOM 1464 O O . ILE A 1 184 ? -11.856 12.226 -1.277 1.00 88.94 184 ILE A O 1
ATOM 1468 N N . GLY A 1 185 ? -12.594 14.326 -0.982 1.00 91.38 185 GLY A N 1
ATOM 1469 C CA . GLY A 1 185 ? -11.539 14.958 -1.775 1.00 91.38 185 GLY A CA 1
ATOM 1470 C C . GLY A 1 185 ? -10.153 14.800 -1.145 1.00 91.38 185 GLY A C 1
ATOM 1471 O O . GLY A 1 185 ? -9.198 14.475 -1.842 1.00 91.38 185 GLY A O 1
ATOM 1472 N N . PHE A 1 186 ? -10.046 14.950 0.177 1.00 91.44 186 PHE A N 1
ATOM 1473 C CA . PHE A 1 186 ? -8.805 14.720 0.916 1.00 91.44 186 PHE A CA 1
ATOM 1474 C C . PHE A 1 186 ? -8.320 13.273 0.762 1.00 91.44 186 PHE A C 1
ATOM 1476 O O . PHE A 1 186 ? -7.173 13.052 0.378 1.00 91.44 186 PHE A O 1
ATOM 1483 N N . PHE A 1 187 ? -9.203 12.289 0.962 1.00 91.19 187 PHE A N 1
ATOM 1484 C CA . PHE A 1 187 ? -8.872 10.881 0.727 1.00 91.19 187 PHE A CA 1
ATOM 1485 C C . PHE A 1 187 ? -8.462 10.623 -0.731 1.00 91.19 187 PHE A C 1
ATOM 1487 O O . PHE A 1 187 ? -7.527 9.863 -0.974 1.00 91.19 187 PHE A O 1
ATOM 1494 N N . MET A 1 188 ? -9.107 11.281 -1.701 1.00 92.31 188 MET A N 1
ATOM 1495 C CA . MET A 1 188 ? -8.759 11.177 -3.121 1.00 92.31 188 MET A CA 1
ATOM 1496 C C . MET A 1 188 ? -7.340 11.686 -3.401 1.00 92.31 188 MET A C 1
ATOM 1498 O O . MET A 1 188 ? -6.580 11.018 -4.098 1.00 92.31 188 MET A O 1
ATOM 1502 N N . VAL A 1 189 ? -6.957 12.826 -2.818 1.00 93.12 189 VAL A N 1
ATOM 1503 C CA . VAL A 1 189 ? -5.606 13.392 -2.951 1.00 93.12 189 VAL A CA 1
ATOM 1504 C C . VAL A 1 189 ? -4.558 12.498 -2.290 1.00 93.12 189 VAL A C 1
ATOM 1506 O O . VAL A 1 189 ? -3.525 12.243 -2.901 1.00 93.12 189 VAL A O 1
ATOM 1509 N N . VAL A 1 190 ? -4.819 11.979 -1.085 1.00 92.94 190 VAL A N 1
ATOM 1510 C CA . VAL A 1 190 ? -3.887 11.075 -0.384 1.00 92.94 190 VAL A CA 1
ATOM 1511 C C . VAL A 1 190 ? -3.643 9.803 -1.195 1.00 92.94 190 VAL A C 1
ATOM 1513 O O . VAL A 1 190 ? -2.496 9.409 -1.392 1.00 92.94 190 VAL A O 1
ATOM 1516 N N . VAL A 1 191 ? -4.706 9.184 -1.715 1.00 92.81 191 VAL A N 1
ATOM 1517 C CA . VAL A 1 191 ? -4.597 7.978 -2.547 1.00 92.81 191 VAL A CA 1
ATOM 1518 C C . VAL A 1 191 ? -3.875 8.266 -3.862 1.00 92.81 191 VAL A C 1
ATOM 1520 O O . VAL A 1 191 ? -3.029 7.473 -4.268 1.00 92.81 191 VAL A O 1
ATOM 1523 N N . LEU A 1 192 ? -4.167 9.395 -4.517 1.00 94.12 192 LEU A N 1
ATOM 1524 C CA . LEU A 1 192 ? -3.485 9.803 -5.746 1.00 94.12 192 LEU A CA 1
ATOM 1525 C C . LEU A 1 192 ? -1.997 10.053 -5.500 1.00 94.12 192 LEU A C 1
ATOM 1527 O O . LEU A 1 192 ? -1.178 9.611 -6.299 1.00 94.12 192 LEU A O 1
ATOM 1531 N N . LEU A 1 193 ? -1.636 10.729 -4.406 1.00 92.25 193 LEU A N 1
ATOM 1532 C CA . LEU A 1 193 ? -0.241 10.975 -4.051 1.00 92.25 193 LEU A CA 1
ATOM 1533 C C . LEU A 1 193 ? 0.470 9.652 -3.762 1.00 92.25 193 LEU A C 1
ATOM 1535 O O . LEU A 1 193 ? 1.545 9.420 -4.299 1.00 92.25 193 LEU A O 1
ATOM 1539 N N . LEU A 1 194 ? -0.144 8.747 -3.001 1.00 92.44 194 LEU A N 1
ATOM 1540 C CA . LEU A 1 194 ? 0.457 7.447 -2.716 1.00 92.44 194 LEU A CA 1
ATOM 1541 C C . LEU A 1 194 ? 0.624 6.615 -4.004 1.00 92.44 194 LEU A C 1
ATOM 1543 O O . LEU A 1 194 ? 1.742 6.228 -4.324 1.00 92.44 194 LEU A O 1
ATOM 1547 N N . LEU A 1 195 ? -0.429 6.403 -4.804 1.00 92.69 195 LEU A N 1
ATOM 1548 C CA . LEU A 1 195 ? -0.321 5.635 -6.056 1.00 92.69 195 LEU A CA 1
ATOM 1549 C C . LEU A 1 195 ? 0.556 6.307 -7.107 1.00 92.69 195 LEU A C 1
ATOM 1551 O O . LEU A 1 195 ? 1.274 5.616 -7.814 1.00 92.69 195 LEU A O 1
ATOM 1555 N N . GLY A 1 196 ? 0.463 7.620 -7.271 1.00 92.62 196 GLY A N 1
ATOM 1556 C CA . GLY A 1 196 ? 1.195 8.351 -8.295 1.00 92.62 196 GLY A CA 1
ATOM 1557 C C . GLY A 1 196 ? 2.645 8.563 -7.889 1.00 92.62 196 GLY A C 1
ATOM 1558 O O . GLY A 1 196 ? 3.552 8.041 -8.529 1.00 92.62 196 GLY A O 1
ATOM 1559 N N . PHE A 1 197 ? 2.870 9.309 -6.808 1.00 90.75 197 PHE A N 1
ATOM 1560 C CA . PHE A 1 197 ? 4.208 9.725 -6.395 1.00 90.75 197 PHE A CA 1
ATOM 1561 C C . PHE A 1 197 ? 5.056 8.562 -5.866 1.00 90.75 197 PHE A C 1
ATOM 1563 O O . PHE A 1 197 ? 6.210 8.442 -6.269 1.00 90.75 197 PHE A O 1
ATOM 1570 N N . MET A 1 198 ? 4.516 7.661 -5.034 1.00 90.12 198 MET A N 1
ATOM 1571 C CA . MET A 1 198 ? 5.337 6.539 -4.541 1.00 90.12 198 MET A CA 1
ATOM 1572 C C . MET A 1 198 ? 5.660 5.539 -5.649 1.00 90.12 198 MET A C 1
ATOM 1574 O O . MET A 1 198 ? 6.798 5.085 -5.747 1.00 90.12 198 MET A O 1
ATOM 1578 N N . THR A 1 199 ? 4.707 5.241 -6.537 1.00 91.88 199 THR A N 1
ATOM 1579 C CA . THR A 1 199 ? 4.986 4.386 -7.704 1.00 91.88 199 THR A CA 1
ATOM 1580 C C . THR A 1 199 ? 5.959 5.056 -8.672 1.00 91.88 199 THR A C 1
ATOM 1582 O O . THR A 1 199 ? 6.766 4.364 -9.280 1.00 91.88 199 THR A O 1
ATOM 1585 N N . TYR A 1 200 ? 5.936 6.388 -8.801 1.00 92.06 200 TYR A N 1
ATOM 1586 C CA . TYR A 1 200 ? 6.915 7.125 -9.605 1.00 92.06 200 TYR A CA 1
ATOM 1587 C C . TYR A 1 200 ? 8.340 6.900 -9.098 1.00 92.06 200 TYR A C 1
ATOM 1589 O O . TYR A 1 200 ? 9.204 6.488 -9.871 1.00 92.06 200 TYR A O 1
ATOM 1597 N N . LEU A 1 201 ? 8.569 7.117 -7.798 1.00 90.25 201 LEU A N 1
ATOM 1598 C CA . LEU A 1 201 ? 9.878 6.901 -7.176 1.00 90.25 201 LEU A CA 1
ATOM 1599 C C . LEU A 1 201 ? 10.332 5.444 -7.316 1.00 90.25 201 LEU A C 1
ATOM 1601 O O . LEU A 1 201 ? 11.472 5.181 -7.695 1.00 90.25 201 LEU A O 1
ATOM 1605 N N . LEU A 1 202 ? 9.416 4.500 -7.089 1.00 89.44 202 LEU A N 1
ATOM 1606 C CA . LEU A 1 202 ? 9.671 3.072 -7.247 1.00 89.44 202 LEU A CA 1
ATOM 1607 C C . LEU A 1 202 ? 10.046 2.698 -8.690 1.00 89.44 202 LEU A C 1
ATOM 1609 O O . LEU A 1 202 ? 10.972 1.920 -8.897 1.00 89.44 202 LEU A O 1
ATOM 1613 N N . LEU A 1 203 ? 9.364 3.251 -9.696 1.00 89.62 203 LEU A N 1
ATOM 1614 C CA . LEU A 1 203 ? 9.673 2.992 -11.105 1.00 89.62 203 LEU A CA 1
ATOM 1615 C C . LEU A 1 203 ? 11.016 3.594 -11.524 1.00 89.62 203 LEU A C 1
ATOM 1617 O O . LEU A 1 203 ? 11.759 2.936 -12.246 1.00 89.62 203 LEU A O 1
ATOM 1621 N N . LEU A 1 204 ? 11.353 4.802 -11.062 1.00 88.81 204 LEU A N 1
ATOM 1622 C CA . LEU A 1 204 ? 12.673 5.393 -11.310 1.00 88.81 204 LEU A CA 1
ATOM 1623 C C . LEU A 1 204 ? 13.792 4.541 -10.712 1.00 88.81 204 LEU A C 1
ATOM 1625 O O . LEU A 1 204 ? 14.787 4.267 -11.381 1.00 88.81 204 LEU A O 1
ATOM 1629 N N . ASN A 1 205 ? 13.595 4.081 -9.476 1.00 86.56 205 ASN A N 1
ATOM 1630 C CA . ASN A 1 205 ? 14.505 3.157 -8.821 1.00 86.56 205 ASN A CA 1
ATOM 1631 C C . ASN A 1 205 ? 14.697 1.879 -9.655 1.00 86.56 205 ASN A C 1
ATOM 1633 O O . ASN A 1 205 ? 15.8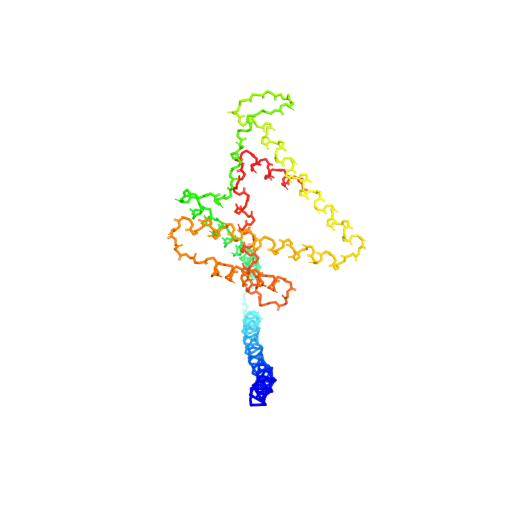24 1.479 -9.941 1.00 86.56 205 ASN A O 1
ATOM 1637 N N . LEU A 1 206 ? 13.593 1.294 -10.122 1.00 85.56 206 LEU A N 1
ATOM 1638 C CA . LEU A 1 206 ? 13.591 0.067 -10.911 1.00 85.56 206 LEU A CA 1
ATOM 1639 C C . LEU A 1 206 ? 14.303 0.242 -12.263 1.00 85.56 206 LEU A C 1
ATOM 1641 O O . LEU A 1 206 ? 15.078 -0.620 -12.670 1.00 85.56 206 LEU A O 1
ATOM 1645 N N . ILE A 1 207 ? 14.100 1.375 -12.935 1.00 86.38 207 ILE A N 1
ATOM 1646 C CA . ILE A 1 207 ? 14.789 1.709 -14.190 1.00 86.38 207 ILE A CA 1
ATOM 1647 C C . ILE A 1 207 ? 16.303 1.818 -13.973 1.00 86.38 207 ILE A C 1
ATOM 1649 O O . ILE A 1 207 ? 17.065 1.300 -14.790 1.00 86.38 207 ILE A O 1
ATOM 1653 N N . GLN A 1 208 ? 16.742 2.435 -12.870 1.00 83.44 208 GLN A N 1
ATOM 1654 C CA . GLN A 1 208 ? 18.164 2.564 -12.536 1.00 83.44 208 GLN A CA 1
ATOM 1655 C C . GLN A 1 208 ? 18.802 1.211 -12.194 1.00 83.44 208 GLN A C 1
ATOM 1657 O O . GLN A 1 208 ? 19.927 0.953 -12.607 1.00 83.44 208 GLN A O 1
ATOM 1662 N N . VAL A 1 209 ? 18.091 0.327 -11.489 1.00 82.38 209 VAL A N 1
ATOM 1663 C CA . VAL A 1 209 ? 18.604 -1.006 -11.126 1.00 82.38 209 VAL A CA 1
ATOM 1664 C C . VAL A 1 209 ? 18.676 -1.943 -12.336 1.00 82.38 209 VAL A C 1
ATOM 1666 O O . VAL A 1 209 ? 19.659 -2.664 -12.491 1.00 82.38 209 VAL A O 1
ATOM 1669 N N . PHE A 1 210 ? 17.665 -1.936 -13.210 1.00 81.25 210 PHE A N 1
ATOM 1670 C CA . PHE A 1 210 ? 17.635 -2.816 -14.385 1.00 81.25 210 PHE A CA 1
ATOM 1671 C C . PHE A 1 210 ? 18.324 -2.233 -15.629 1.00 81.25 210 PHE A C 1
ATOM 1673 O O . PHE A 1 210 ? 18.427 -2.937 -16.632 1.00 81.25 210 PHE A O 1
ATOM 1680 N N . ILE A 1 211 ? 18.787 -0.975 -15.592 1.00 81.12 211 ILE A N 1
ATOM 1681 C CA . ILE A 1 211 ? 19.416 -0.270 -16.727 1.00 81.12 211 ILE A CA 1
ATOM 1682 C C . ILE A 1 211 ? 18.541 -0.376 -17.997 1.00 81.12 211 ILE A C 1
ATOM 1684 O O . ILE A 1 211 ? 19.018 -0.610 -19.106 1.00 81.12 211 ILE A O 1
ATOM 1688 N N . ILE A 1 212 ? 17.219 -0.244 -17.841 1.00 79.81 212 ILE A N 1
ATOM 1689 C CA . ILE A 1 212 ? 16.278 -0.330 -18.968 1.00 79.81 212 ILE A CA 1
ATOM 1690 C C . ILE A 1 212 ? 16.188 1.051 -19.627 1.00 79.81 212 ILE A C 1
ATOM 1692 O O . ILE A 1 212 ? 15.767 2.000 -18.963 1.00 79.81 212 ILE A O 1
ATOM 1696 N N . PRO A 1 213 ? 16.516 1.198 -20.923 1.00 79.19 213 PRO A N 1
ATOM 1697 C CA . PRO A 1 213 ? 16.335 2.460 -21.628 1.00 79.19 213 PRO A CA 1
ATOM 1698 C C . PRO A 1 213 ? 14.837 2.692 -21.874 1.00 79.19 213 PRO A C 1
ATOM 1700 O O . PRO A 1 213 ? 14.273 2.209 -22.853 1.00 79.19 213 PRO A O 1
ATOM 1703 N N . MET A 1 214 ? 14.172 3.392 -20.953 1.00 81.31 214 MET A N 1
ATOM 1704 C CA . MET A 1 214 ? 12.759 3.760 -21.061 1.00 81.31 214 MET A CA 1
ATOM 1705 C C . MET A 1 214 ? 12.612 5.276 -21.199 1.00 81.31 214 MET A C 1
ATOM 1707 O O . MET A 1 214 ? 13.150 6.036 -20.396 1.00 81.31 214 MET A O 1
ATOM 1711 N N . ASP A 1 215 ? 11.838 5.718 -22.190 1.00 88.88 215 ASP A N 1
ATOM 1712 C CA . ASP A 1 215 ? 11.562 7.138 -22.405 1.00 88.88 215 ASP A CA 1
ATOM 1713 C C . ASP A 1 215 ? 10.674 7.732 -21.299 1.00 88.88 215 ASP A C 1
ATOM 1715 O O . ASP A 1 215 ? 9.662 7.141 -20.903 1.00 88.88 215 ASP A O 1
ATOM 1719 N N . TYR A 1 216 ? 10.970 8.966 -20.875 1.00 88.06 216 TYR A N 1
ATOM 1720 C CA . TYR A 1 216 ? 10.173 9.698 -19.878 1.00 88.06 216 TYR A CA 1
ATOM 1721 C C . TYR A 1 216 ? 8.695 9.849 -20.271 1.00 88.06 216 TYR A C 1
ATOM 1723 O O . TYR A 1 216 ? 7.823 9.823 -19.402 1.00 88.06 216 TYR A O 1
ATOM 1731 N N . ILE A 1 217 ? 8.399 9.971 -21.572 1.00 91.06 217 ILE A N 1
ATOM 1732 C CA . ILE A 1 217 ? 7.026 10.072 -22.096 1.00 91.06 217 ILE A CA 1
ATOM 1733 C C . ILE A 1 217 ? 6.243 8.775 -21.857 1.00 91.06 217 ILE A C 1
ATOM 1735 O O . ILE A 1 217 ? 5.076 8.810 -21.463 1.00 91.06 217 ILE A O 1
ATOM 1739 N N . THR A 1 218 ? 6.889 7.626 -22.044 1.00 90.75 218 THR A N 1
ATOM 1740 C CA . THR A 1 218 ? 6.275 6.319 -21.791 1.00 90.75 218 THR A CA 1
ATOM 1741 C C . THR A 1 218 ? 6.033 6.121 -20.297 1.00 90.75 218 THR A C 1
ATOM 1743 O O . THR A 1 218 ? 4.951 5.679 -19.911 1.00 90.75 218 THR A O 1
ATOM 1746 N N . LEU A 1 219 ? 6.988 6.526 -19.452 1.00 89.44 219 LEU A N 1
ATOM 1747 C CA . LEU A 1 219 ? 6.864 6.454 -17.995 1.00 89.44 219 LEU A CA 1
ATOM 1748 C C . LEU A 1 219 ? 5.684 7.295 -17.496 1.00 89.44 219 LEU A C 1
ATOM 1750 O O . LEU A 1 219 ? 4.802 6.768 -16.818 1.00 89.44 219 LEU A O 1
ATOM 1754 N N . ILE A 1 220 ? 5.619 8.580 -17.861 1.00 91.56 220 ILE A N 1
ATOM 1755 C CA . ILE A 1 220 ? 4.540 9.464 -17.394 1.00 91.56 220 ILE A CA 1
ATOM 1756 C C . ILE A 1 220 ? 3.172 8.991 -17.890 1.00 91.56 220 ILE A C 1
ATOM 1758 O O . ILE A 1 220 ? 2.201 9.029 -17.136 1.00 91.56 220 ILE A O 1
ATOM 1762 N N . PHE A 1 221 ? 3.088 8.485 -19.125 1.00 93.06 221 PHE A N 1
ATOM 1763 C CA . PHE A 1 221 ? 1.847 7.936 -19.659 1.00 93.06 221 PHE A CA 1
ATOM 1764 C C . PHE A 1 221 ? 1.421 6.670 -18.906 1.00 93.06 221 PHE A C 1
ATOM 1766 O O . PHE A 1 221 ? 0.261 6.561 -18.503 1.00 93.06 221 PHE A O 1
ATOM 1773 N N . ALA A 1 222 ? 2.338 5.730 -18.666 1.00 90.62 222 ALA A N 1
ATOM 1774 C CA . ALA A 1 222 ? 2.055 4.515 -17.904 1.00 90.62 222 ALA A CA 1
ATOM 1775 C C . ALA A 1 222 ? 1.609 4.840 -16.470 1.00 90.62 222 ALA A C 1
ATOM 1777 O O . ALA A 1 222 ? 0.604 4.309 -15.994 1.00 90.62 222 ALA A O 1
ATOM 1778 N N . LEU A 1 223 ? 2.303 5.770 -15.814 1.00 93.19 223 LEU A N 1
ATOM 1779 C CA . LEU A 1 223 ? 2.004 6.190 -14.451 1.00 93.19 223 LEU A CA 1
ATOM 1780 C C . LEU A 1 223 ? 0.660 6.905 -14.343 1.00 93.19 223 LEU A C 1
ATOM 1782 O O . LEU A 1 223 ? -0.109 6.632 -13.424 1.00 93.19 223 LEU A O 1
ATOM 1786 N N . TRP A 1 224 ? 0.347 7.778 -15.299 1.00 92.44 224 TRP A N 1
ATOM 1787 C CA . TRP A 1 224 ? -0.945 8.452 -15.353 1.00 92.44 224 TRP A CA 1
ATOM 1788 C C . TRP A 1 224 ? -2.096 7.449 -15.479 1.00 92.44 224 TRP A C 1
ATOM 1790 O O . TRP A 1 224 ? -3.071 7.531 -14.732 1.00 92.44 224 TRP A O 1
ATOM 1800 N N . ASN A 1 225 ? -1.966 6.458 -16.369 1.00 92.62 225 ASN A N 1
ATOM 1801 C CA . ASN A 1 225 ? -2.960 5.392 -16.503 1.00 92.62 225 ASN A CA 1
ATOM 1802 C C . ASN A 1 225 ? -3.087 4.585 -15.205 1.00 92.62 225 ASN A C 1
ATOM 1804 O O . ASN A 1 225 ? -4.199 4.356 -14.732 1.00 92.62 225 ASN A O 1
ATOM 1808 N N . PHE A 1 226 ? -1.965 4.204 -14.595 1.00 92.50 226 PHE A N 1
ATOM 1809 C CA . PHE A 1 226 ? -1.961 3.450 -13.345 1.00 92.50 226 PHE A CA 1
ATOM 1810 C C . PHE A 1 226 ? -2.636 4.214 -12.192 1.00 92.50 226 PHE A C 1
ATOM 1812 O O . PHE A 1 226 ? -3.497 3.654 -11.509 1.00 92.50 226 PHE A O 1
ATOM 1819 N N . ALA A 1 227 ? -2.306 5.496 -12.013 1.00 93.31 227 ALA A N 1
ATOM 1820 C CA . ALA A 1 227 ? -2.852 6.339 -10.954 1.00 93.31 227 ALA A CA 1
ATOM 1821 C C . ALA A 1 227 ? -4.350 6.624 -11.149 1.00 93.31 227 ALA A C 1
ATOM 1823 O O . ALA A 1 227 ? -5.127 6.490 -10.204 1.00 93.31 227 ALA A O 1
ATOM 1824 N N . VAL A 1 228 ? -4.784 6.963 -12.371 1.00 92.69 228 VAL A N 1
ATOM 1825 C CA . VAL A 1 228 ? -6.203 7.236 -12.665 1.00 92.69 228 VAL A CA 1
ATOM 1826 C C . VAL A 1 228 ? -7.050 5.975 -12.516 1.00 92.69 228 VAL A C 1
ATOM 1828 O O . VAL A 1 228 ? -8.120 6.039 -11.911 1.00 92.69 228 VAL A O 1
ATOM 1831 N N . VAL A 1 229 ? -6.587 4.825 -13.017 1.00 92.94 229 VAL A N 1
ATOM 1832 C CA . VAL A 1 229 ? -7.318 3.554 -12.877 1.00 92.94 229 VAL A CA 1
ATOM 1833 C C . VAL A 1 229 ? -7.398 3.131 -11.411 1.00 92.94 229 VAL A C 1
ATOM 1835 O O . VAL A 1 229 ? -8.462 2.706 -10.964 1.00 92.94 229 VAL A O 1
ATOM 1838 N N . GLY A 1 230 ? -6.332 3.309 -10.628 1.00 91.44 230 GLY A N 1
ATOM 183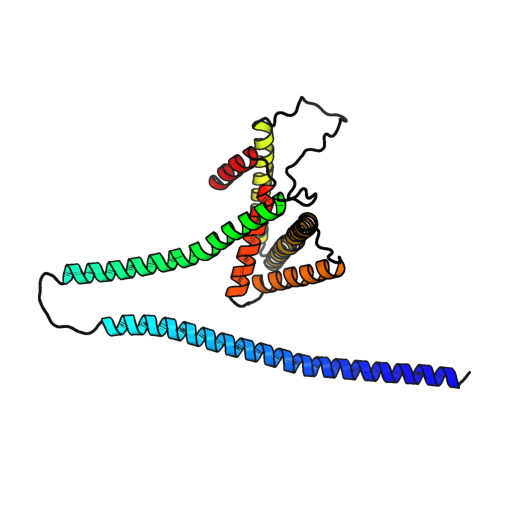9 C CA . GLY A 1 230 ? -6.386 3.026 -9.195 1.00 91.44 230 GLY A CA 1
ATOM 1840 C C . GLY A 1 230 ? -7.361 3.937 -8.449 1.00 91.44 230 GLY A C 1
ATOM 1841 O O . GLY A 1 230 ? -8.153 3.464 -7.635 1.00 91.44 230 GLY A O 1
ATOM 1842 N N . LEU A 1 231 ? -7.395 5.226 -8.796 1.00 92.19 231 LEU A N 1
ATOM 1843 C CA . LEU A 1 231 ? -8.334 6.180 -8.211 1.00 92.19 231 LEU A CA 1
ATOM 1844 C C . LEU A 1 231 ? -9.790 5.856 -8.569 1.00 92.19 231 LEU A C 1
ATOM 1846 O O . LEU A 1 231 ? -10.656 5.859 -7.692 1.00 92.19 231 LEU A O 1
ATOM 1850 N N . ILE A 1 232 ? -10.055 5.515 -9.838 1.00 90.94 232 ILE A N 1
ATOM 1851 C CA . ILE A 1 232 ? -11.383 5.079 -10.287 1.00 90.94 232 ILE A CA 1
ATOM 1852 C C . ILE A 1 232 ? -11.786 3.783 -9.575 1.00 90.94 232 ILE A C 1
ATOM 1854 O O . ILE A 1 232 ? -12.935 3.642 -9.182 1.00 90.94 232 ILE A O 1
ATOM 1858 N N . SER A 1 233 ? -10.858 2.846 -9.365 1.00 88.94 233 SER A N 1
ATOM 1859 C CA . SER A 1 233 ? -11.174 1.556 -8.750 1.00 88.94 233 SER A CA 1
ATOM 1860 C C . SER A 1 233 ? -11.488 1.658 -7.255 1.00 88.94 233 SER A C 1
ATOM 1862 O O . SER A 1 233 ? -12.171 0.777 -6.737 1.00 88.94 233 SER A O 1
ATOM 1864 N N . ILE A 1 234 ? -10.968 2.677 -6.561 1.00 88.44 234 ILE A N 1
ATOM 1865 C CA . ILE A 1 234 ? -11.176 2.880 -5.119 1.00 88.44 234 ILE A CA 1
ATOM 1866 C C . ILE A 1 234 ? -12.442 3.703 -4.852 1.00 88.44 234 ILE A C 1
ATOM 1868 O O . ILE A 1 234 ? -13.219 3.356 -3.965 1.00 88.44 234 ILE A O 1
ATOM 1872 N N . PHE A 1 235 ? -12.661 4.782 -5.609 1.00 85.94 235 PHE A N 1
ATOM 1873 C CA . PHE A 1 235 ? -13.780 5.705 -5.374 1.00 85.94 235 PHE A CA 1
ATOM 1874 C C . PHE A 1 235 ? -15.015 5.423 -6.230 1.00 85.94 235 PHE A C 1
ATOM 1876 O O . PHE A 1 235 ? -16.119 5.831 -5.868 1.00 85.94 235 PHE A O 1
ATOM 1883 N N . TRP A 1 236 ? -14.854 4.744 -7.364 1.00 83.88 236 TRP A N 1
ATOM 1884 C CA . TRP A 1 236 ? -15.955 4.371 -8.243 1.00 83.88 236 TRP A CA 1
ATOM 1885 C C . TRP A 1 236 ? -16.321 2.900 -8.060 1.00 83.88 236 TRP A C 1
ATOM 1887 O O . TRP A 1 236 ? -15.518 2.087 -7.607 1.00 83.88 236 TRP A O 1
ATOM 1897 N N . LYS A 1 237 ? -17.552 2.534 -8.433 1.00 76.06 237 LYS A N 1
ATOM 1898 C CA . LYS A 1 237 ? -18.055 1.153 -8.364 1.00 76.06 237 LYS A CA 1
ATOM 1899 C C . LYS A 1 237 ? -17.324 0.270 -9.391 1.00 76.06 237 LYS A C 1
ATOM 1901 O O . LYS A 1 237 ? -17.828 0.045 -10.489 1.00 76.06 237 LYS A O 1
ATOM 1906 N N . GLY A 1 238 ? -16.125 -0.188 -9.046 1.00 74.38 238 GLY A N 1
ATOM 1907 C CA . GLY A 1 238 ? -15.306 -1.084 -9.857 1.00 74.38 238 GLY A CA 1
ATOM 1908 C C . GLY A 1 238 ? -15.619 -2.569 -9.627 1.00 74.38 238 GLY A C 1
ATOM 1909 O O . GLY A 1 238 ? -16.329 -2.924 -8.680 1.00 74.38 238 GLY A O 1
ATOM 1910 N N . PRO A 1 239 ? -15.095 -3.460 -10.487 1.00 83.94 239 PRO A N 1
ATOM 1911 C CA . PRO A 1 239 ? -15.134 -4.896 -10.244 1.00 83.94 239 PRO A CA 1
ATOM 1912 C C . PRO A 1 239 ? -14.323 -5.238 -8.986 1.00 83.94 239 PRO A C 1
ATOM 1914 O O . PRO A 1 239 ? -13.207 -4.752 -8.797 1.00 83.94 239 PRO A O 1
ATOM 1917 N N . LEU A 1 240 ? -14.879 -6.112 -8.144 1.00 81.50 240 LEU A N 1
ATOM 1918 C CA . LEU A 1 240 ? -14.359 -6.428 -6.806 1.00 81.50 240 LEU A CA 1
ATOM 1919 C C . LEU A 1 240 ? -12.897 -6.905 -6.823 1.00 81.50 240 LEU A C 1
ATOM 1921 O O . LEU A 1 240 ? -12.115 -6.552 -5.946 1.00 81.50 240 LEU A O 1
ATOM 1925 N N . TRP A 1 241 ? -12.510 -7.637 -7.868 1.00 82.31 241 TRP A N 1
ATOM 1926 C CA . TRP A 1 241 ? -11.135 -8.096 -8.072 1.00 82.31 241 TRP A CA 1
ATOM 1927 C C . TRP A 1 241 ? -10.133 -6.955 -8.289 1.00 82.31 241 TRP A C 1
ATOM 1929 O O . TRP A 1 241 ? -9.041 -6.980 -7.724 1.00 82.31 241 TRP A O 1
ATOM 1939 N N . LEU A 1 242 ? -10.494 -5.945 -9.088 1.00 85.06 242 LEU A N 1
ATOM 1940 C CA . LEU A 1 242 ? -9.595 -4.831 -9.398 1.00 85.06 242 LEU A CA 1
ATOM 1941 C C . LEU A 1 242 ? -9.394 -3.948 -8.163 1.00 85.06 242 LEU A C 1
ATOM 1943 O O . LEU A 1 242 ? -8.266 -3.585 -7.842 1.00 85.06 242 LEU A O 1
ATOM 1947 N N . GLN A 1 243 ? -10.473 -3.696 -7.419 1.00 91.25 243 GLN A N 1
ATOM 1948 C CA . GLN A 1 243 ? -10.416 -2.945 -6.168 1.00 91.25 243 GLN A CA 1
ATOM 1949 C C . GLN A 1 243 ? -9.515 -3.639 -5.140 1.00 91.25 243 GLN A C 1
ATOM 1951 O O . GLN A 1 243 ? -8.668 -2.988 -4.534 1.00 91.25 243 GLN A O 1
ATOM 1956 N N . GLN A 1 244 ? -9.644 -4.960 -4.981 1.00 90.00 244 GLN A N 1
ATOM 1957 C CA . GLN A 1 244 ? -8.779 -5.734 -4.088 1.00 90.00 244 GLN A CA 1
ATOM 1958 C C . GLN A 1 244 ? -7.308 -5.669 -4.512 1.00 90.00 244 GLN A C 1
ATOM 1960 O O . GLN A 1 244 ? -6.451 -5.422 -3.669 1.00 90.00 244 GLN A O 1
ATOM 1965 N N . CYS A 1 245 ? -7.013 -5.809 -5.807 1.00 90.38 245 CYS A N 1
ATOM 1966 C CA . CYS A 1 245 ? -5.647 -5.718 -6.321 1.00 90.38 245 CYS A CA 1
ATOM 1967 C C . CYS A 1 245 ? -5.010 -4.348 -6.032 1.00 90.38 245 CYS A C 1
ATOM 1969 O O . CYS A 1 245 ? -3.907 -4.288 -5.486 1.00 90.38 245 CYS A O 1
ATOM 1971 N N . TYR A 1 246 ? -5.718 -3.248 -6.310 1.00 93.38 246 TYR A N 1
ATOM 1972 C CA . TYR A 1 246 ? -5.213 -1.901 -6.024 1.00 93.38 246 TYR A CA 1
ATOM 1973 C C . TYR A 1 246 ? -5.045 -1.632 -4.526 1.00 93.38 246 TYR A C 1
ATOM 1975 O O . TYR A 1 246 ? -4.063 -1.003 -4.139 1.00 93.38 246 TYR A O 1
ATOM 1983 N N . LEU A 1 247 ? -5.939 -2.140 -3.670 1.00 91.88 247 LEU A N 1
ATOM 1984 C CA . LEU A 1 247 ? -5.787 -2.043 -2.214 1.00 91.88 247 LEU A CA 1
ATOM 1985 C C . LEU A 1 247 ? -4.548 -2.803 -1.713 1.00 91.88 247 LEU A C 1
ATOM 1987 O O . LEU A 1 247 ? -3.823 -2.297 -0.856 1.00 91.88 247 LEU A O 1
ATOM 1991 N N . THR A 1 248 ? -4.261 -3.982 -2.273 1.00 94.06 248 THR A N 1
ATOM 1992 C CA . THR A 1 248 ? -3.043 -4.742 -1.953 1.00 94.06 248 THR A CA 1
ATOM 1993 C C . THR A 1 248 ? -1.784 -4.002 -2.406 1.00 94.06 248 THR A C 1
ATOM 1995 O O . THR A 1 248 ? -0.840 -3.881 -1.627 1.00 94.06 248 THR A O 1
ATOM 1998 N N . ILE A 1 249 ? -1.773 -3.444 -3.623 1.00 93.19 249 ILE A N 1
ATOM 1999 C CA . ILE A 1 249 ? -0.631 -2.661 -4.119 1.00 93.19 249 ILE A CA 1
ATOM 2000 C C . ILE A 1 249 ? -0.398 -1.434 -3.227 1.00 93.19 249 ILE A C 1
ATOM 2002 O O . ILE A 1 249 ? 0.727 -1.212 -2.786 1.00 93.19 249 ILE A O 1
ATOM 2006 N N . MET A 1 250 ? -1.455 -0.697 -2.880 1.00 93.75 250 MET A N 1
ATOM 2007 C CA . MET A 1 250 ? -1.399 0.452 -1.969 1.00 93.75 250 MET A CA 1
ATOM 2008 C C . MET A 1 250 ? -0.789 0.114 -0.611 1.00 93.75 250 MET A C 1
ATOM 2010 O O . MET A 1 250 ? 0.088 0.827 -0.125 1.00 93.75 250 MET A O 1
ATOM 2014 N N . SER A 1 251 ? -1.232 -0.993 -0.013 1.00 94.81 251 SER A N 1
ATOM 2015 C CA . SER A 1 251 ? -0.687 -1.477 1.254 1.00 94.81 251 SER A CA 1
ATOM 2016 C C . SER A 1 251 ? 0.804 -1.810 1.129 1.00 94.81 251 SER A C 1
ATOM 2018 O O . SER A 1 251 ? 1.596 -1.389 1.973 1.00 94.81 251 SER A O 1
ATOM 2020 N N . SER A 1 252 ? 1.207 -2.473 0.040 1.00 94.50 252 SER A N 1
ATOM 2021 C CA . SER A 1 252 ? 2.613 -2.817 -0.199 1.00 94.50 252 SER A CA 1
ATOM 2022 C C . SER A 1 252 ? 3.501 -1.586 -0.423 1.00 94.50 252 SER A C 1
ATOM 2024 O O . SER A 1 252 ? 4.621 -1.556 0.079 1.00 94.50 252 SER A O 1
ATOM 2026 N N . LEU A 1 253 ? 2.996 -0.547 -1.104 1.00 92.50 253 LEU A N 1
ATOM 2027 C CA . LEU A 1 253 ? 3.711 0.715 -1.328 1.00 92.50 253 LEU A CA 1
ATOM 2028 C C . LEU A 1 253 ? 3.934 1.475 -0.017 1.00 92.50 253 LEU A C 1
ATOM 2030 O O . LEU A 1 253 ? 5.022 1.998 0.217 1.00 92.50 253 LEU A O 1
ATOM 2034 N N . MET A 1 254 ? 2.930 1.495 0.865 1.00 91.81 254 MET A N 1
ATOM 2035 C CA . MET A 1 254 ? 3.075 2.093 2.192 1.00 91.81 254 MET A CA 1
ATOM 2036 C C . MET A 1 254 ? 4.107 1.330 3.035 1.00 91.81 254 MET A C 1
ATOM 2038 O O . MET A 1 254 ? 4.981 1.942 3.643 1.00 91.81 254 MET A O 1
ATOM 2042 N N . ALA A 1 255 ? 4.059 -0.006 3.026 1.00 91.38 255 ALA A N 1
ATOM 2043 C CA . ALA A 1 255 ? 5.043 -0.838 3.720 1.00 91.38 255 ALA A CA 1
ATOM 2044 C C . ALA A 1 255 ? 6.469 -0.639 3.169 1.00 91.38 255 ALA A C 1
ATOM 2046 O O . ALA A 1 255 ? 7.428 -0.522 3.933 1.00 91.38 255 ALA A O 1
ATOM 2047 N N . PHE A 1 256 ? 6.611 -0.533 1.845 1.00 88.50 256 PHE A N 1
ATOM 2048 C CA . PHE A 1 256 ? 7.881 -0.216 1.195 1.00 88.50 256 PHE A CA 1
ATOM 2049 C C . PHE A 1 256 ? 8.421 1.151 1.642 1.00 88.50 256 PHE A C 1
ATOM 2051 O O . PHE A 1 256 ? 9.592 1.256 1.998 1.00 88.50 256 PHE A O 1
ATOM 2058 N N . SER A 1 257 ? 7.563 2.172 1.742 1.00 86.62 257 SER A N 1
ATOM 2059 C CA . SER A 1 257 ? 7.953 3.493 2.254 1.00 86.62 257 SER A CA 1
ATOM 2060 C C . SER A 1 257 ? 8.470 3.449 3.698 1.00 86.62 257 SER A C 1
ATOM 2062 O O . SER A 1 257 ? 9.375 4.209 4.035 1.00 86.62 257 SER A O 1
ATOM 2064 N N . LEU A 1 258 ? 7.935 2.564 4.549 1.00 85.81 258 LEU A N 1
ATOM 2065 C CA . LEU A 1 258 ? 8.402 2.394 5.933 1.00 85.81 258 LEU A CA 1
ATOM 2066 C C . LEU A 1 258 ? 9.775 1.708 6.027 1.00 85.81 258 LEU A C 1
ATOM 2068 O O . LEU A 1 258 ? 10.469 1.868 7.027 1.00 85.81 258 LEU A O 1
ATOM 2072 N N . THR A 1 259 ? 10.209 1.001 4.978 1.00 84.00 259 THR A N 1
ATOM 2073 C CA . THR A 1 259 ? 11.515 0.311 4.947 1.00 84.00 259 THR A CA 1
ATOM 2074 C C . THR A 1 259 ? 12.702 1.289 4.889 1.00 84.00 259 THR A C 1
ATOM 2076 O O . THR A 1 259 ? 13.839 0.904 5.158 1.00 84.00 259 THR A O 1
ATOM 2079 N N . GLY A 1 260 ? 12.451 2.568 4.583 1.00 75.12 260 GLY A N 1
ATOM 2080 C CA . GLY A 1 260 ? 13.460 3.630 4.639 1.00 75.12 260 GLY A CA 1
ATOM 2081 C C . GLY A 1 260 ? 13.841 4.074 6.059 1.00 75.12 260 GLY A C 1
ATOM 2082 O O . GLY A 1 260 ? 14.808 4.807 6.222 1.00 75.12 260 GLY A O 1
ATOM 2083 N N . LEU A 1 261 ? 13.120 3.661 7.106 1.00 80.06 261 LEU A N 1
ATOM 2084 C CA . LEU A 1 261 ? 13.425 4.075 8.479 1.00 80.06 261 LEU A CA 1
ATOM 2085 C C . LEU A 1 261 ? 14.622 3.306 9.068 1.00 80.06 261 LEU A C 1
ATOM 2087 O O . LEU A 1 261 ? 14.920 2.174 8.687 1.00 80.06 261 LEU A O 1
ATOM 2091 N N . GLU A 1 262 ? 15.311 3.915 10.039 1.00 80.00 262 GLU A N 1
ATOM 2092 C CA . GLU A 1 262 ? 16.325 3.212 10.835 1.00 80.00 262 GLU A CA 1
ATOM 2093 C C . GLU A 1 262 ? 15.688 2.039 11.606 1.00 80.00 262 GLU A C 1
ATOM 2095 O O . GLU A 1 262 ? 14.519 2.083 12.008 1.00 80.00 262 GLU A O 1
ATOM 2100 N N . GLN A 1 263 ? 16.472 0.986 11.849 1.00 82.44 263 GLN A N 1
ATOM 2101 C CA . GLN A 1 263 ? 16.026 -0.222 12.539 1.00 82.44 263 GLN A CA 1
ATOM 2102 C C . GLN A 1 263 ? 15.418 0.073 13.921 1.00 82.44 263 GLN A C 1
ATOM 2104 O O . GLN A 1 263 ? 14.299 -0.360 14.184 1.00 82.44 263 GLN A O 1
ATOM 2109 N N . TRP A 1 264 ? 16.098 0.842 14.781 1.00 85.06 264 TRP A N 1
ATOM 2110 C CA . TRP A 1 264 ? 15.585 1.192 16.116 1.00 85.06 264 TRP A CA 1
ATOM 2111 C C . TRP A 1 264 ? 14.289 2.001 16.052 1.00 85.06 264 TRP A C 1
ATOM 2113 O O . TRP A 1 264 ? 13.327 1.671 16.742 1.00 85.06 264 TRP A O 1
ATOM 2123 N N . THR A 1 265 ? 14.227 2.995 15.164 1.00 84.31 265 THR A N 1
ATOM 2124 C CA . THR A 1 265 ? 13.015 3.786 14.906 1.00 84.31 265 THR A CA 1
ATOM 2125 C C . THR A 1 265 ? 11.842 2.893 14.501 1.00 84.31 265 THR A C 1
ATOM 2127 O O . THR A 1 265 ? 10.731 3.106 14.973 1.00 84.31 265 THR A O 1
ATOM 2130 N N . THR A 1 266 ? 12.079 1.861 13.686 1.00 86.75 266 THR A N 1
ATOM 2131 C CA . THR A 1 266 ? 11.035 0.924 13.235 1.00 86.75 266 THR A CA 1
ATOM 2132 C C . THR A 1 266 ? 10.479 0.083 14.384 1.00 86.75 266 THR A C 1
ATOM 2134 O O . THR A 1 266 ? 9.262 -0.026 14.523 1.00 86.75 266 THR A O 1
ATOM 2137 N N . TRP A 1 267 ? 11.342 -0.474 15.241 1.00 90.56 267 TRP A N 1
ATOM 2138 C CA . TRP A 1 267 ? 10.906 -1.238 16.418 1.00 90.56 267 TRP A CA 1
ATOM 2139 C C . TRP A 1 267 ? 10.109 -0.378 17.399 1.00 90.56 267 TRP A C 1
ATOM 2141 O O . TRP A 1 267 ? 9.054 -0.798 17.874 1.00 90.56 267 TRP A O 1
ATOM 2151 N N . ILE A 1 268 ? 10.592 0.840 17.664 1.00 89.81 268 ILE A N 1
ATOM 2152 C CA . ILE A 1 268 ? 9.911 1.797 18.540 1.00 89.81 268 ILE A CA 1
ATOM 2153 C C . ILE A 1 268 ? 8.550 2.174 17.947 1.00 89.81 268 ILE A C 1
ATOM 2155 O O . ILE A 1 268 ? 7.552 2.150 18.660 1.00 89.81 268 ILE A O 1
ATOM 2159 N N . LEU A 1 269 ? 8.489 2.468 16.645 1.00 88.44 269 LEU A N 1
ATOM 2160 C CA . LEU A 1 269 ? 7.250 2.820 15.952 1.00 88.44 269 LEU A CA 1
ATOM 2161 C C . LEU A 1 269 ? 6.224 1.679 16.004 1.00 88.44 269 LEU A C 1
ATOM 2163 O O . LEU A 1 269 ? 5.055 1.951 16.262 1.00 88.44 269 LEU A O 1
ATOM 2167 N N . LEU A 1 270 ? 6.643 0.420 15.817 1.00 90.81 270 LEU A N 1
ATOM 2168 C CA . LEU A 1 270 ? 5.755 -0.745 15.950 1.00 90.81 270 LEU A CA 1
ATOM 2169 C C . LEU A 1 270 ? 5.155 -0.848 17.357 1.00 90.81 270 LEU A C 1
ATOM 2171 O O . LEU A 1 270 ? 3.951 -1.044 17.493 1.00 90.81 270 LEU A O 1
ATOM 2175 N N . GLY A 1 271 ? 5.980 -0.693 18.397 1.00 91.94 271 GLY A N 1
ATOM 2176 C CA . GLY A 1 271 ? 5.507 -0.730 19.783 1.00 91.94 271 GLY A CA 1
ATOM 2177 C C . GLY A 1 271 ? 4.563 0.428 20.116 1.00 91.94 271 GLY A C 1
ATOM 2178 O O . GLY A 1 271 ? 3.546 0.230 20.775 1.00 91.94 271 GLY A O 1
ATOM 2179 N N . LEU A 1 272 ? 4.868 1.629 19.622 1.00 89.81 272 LEU A N 1
ATOM 2180 C CA . LEU A 1 272 ? 4.089 2.835 19.897 1.00 89.81 272 LEU A CA 1
ATOM 2181 C C . LEU A 1 272 ? 2.751 2.849 19.126 1.00 89.81 272 LEU A C 1
ATOM 2183 O O . LEU A 1 272 ? 1.743 3.298 19.656 1.00 89.81 272 LEU A O 1
ATOM 2187 N N . LEU A 1 273 ? 2.696 2.297 17.911 1.00 90.75 273 LEU A N 1
ATOM 2188 C CA . LEU A 1 273 ? 1.420 2.089 17.213 1.00 90.75 273 LEU A CA 1
ATOM 2189 C C . LEU A 1 273 ? 0.565 0.985 17.835 1.00 90.75 273 LEU A C 1
ATOM 2191 O O . LEU A 1 273 ? -0.647 1.042 17.710 1.00 90.75 273 LEU A O 1
ATOM 2195 N N . ALA A 1 274 ? 1.170 -0.026 18.461 1.00 92.88 274 ALA A N 1
ATOM 2196 C CA . ALA A 1 274 ? 0.413 -1.085 19.124 1.00 92.88 274 ALA A CA 1
ATOM 2197 C C . ALA A 1 274 ? -0.232 -0.617 20.440 1.00 92.88 274 ALA A C 1
ATOM 2199 O O . ALA A 1 274 ? -1.236 -1.192 20.856 1.00 92.88 274 ALA A O 1
ATOM 2200 N N . ILE A 1 275 ? 0.357 0.383 21.110 1.00 92.19 275 ILE A N 1
ATOM 2201 C CA . ILE A 1 275 ? -0.178 0.934 22.363 1.00 92.19 275 ILE A CA 1
ATOM 2202 C C . ILE A 1 275 ? -1.199 2.058 22.146 1.00 92.19 275 ILE A C 1
ATOM 2204 O O . ILE A 1 275 ? -2.026 2.287 23.027 1.00 92.19 275 ILE A O 1
ATOM 2208 N N . TRP A 1 276 ? -1.102 2.772 21.019 1.00 90.25 276 TRP A N 1
ATOM 2209 C CA . TRP A 1 276 ? -2.026 3.833 20.609 1.00 90.25 276 TRP A CA 1
ATOM 2210 C C . TRP A 1 276 ? -3.307 3.256 20.000 1.00 90.25 276 TRP A C 1
ATOM 2212 O O . TRP A 1 276 ? -4.395 3.730 20.401 1.00 90.25 276 TRP A O 1
#

Organism: Rhizopus stolonifer (NCBI:txid4846)